Protein AF-A0A8J4QWU7-F1 (afdb_monomer_lite)

pLDDT: mean 70.3, std 16.53, range [27.97, 93.56]

InterPro domains:
  IPR050307 Sterol desaturase-related [PTHR11863] (120-211)

Structure (mmCIF, N/CA/C/O backbone):
data_AF-A0A8J4QWU7-F1
#
_entry.id   AF-A0A8J4QWU7-F1
#
loop_
_atom_site.group_PDB
_atom_site.id
_atom_site.type_symbol
_atom_site.label_atom_id
_atom_site.label_alt_id
_atom_site.label_comp_id
_atom_site.label_asym_id
_atom_site.label_entity_id
_atom_site.label_seq_id
_atom_site.pdbx_PDB_ins_code
_atom_site.Cartn_x
_atom_site.Cartn_y
_atom_site.Cartn_z
_atom_site.occupancy
_atom_site.B_iso_or_equiv
_atom_site.auth_seq_id
_atom_site.auth_comp_id
_atom_site.auth_asym_id
_atom_site.auth_atom_id
_atom_site.pdbx_PDB_model_num
ATOM 1 N N . MET A 1 1 ? 43.736 21.007 25.384 1.00 34.09 1 MET A N 1
ATOM 2 C CA . MET A 1 1 ? 43.828 20.929 23.911 1.00 34.09 1 MET A CA 1
ATOM 3 C C . MET A 1 1 ? 44.302 19.530 23.552 1.00 34.09 1 MET A C 1
ATOM 5 O O . MET A 1 1 ? 45.491 19.322 23.647 1.00 34.09 1 MET A O 1
ATOM 9 N N . PHE A 1 2 ? 43.396 18.574 23.301 1.00 27.97 2 PHE A N 1
ATOM 10 C CA . PHE A 1 2 ? 43.631 17.299 22.584 1.00 27.97 2 PHE A CA 1
ATOM 11 C C . PHE A 1 2 ? 42.321 16.484 22.580 1.00 27.97 2 PHE A C 1
ATOM 13 O O . PHE A 1 2 ? 42.131 15.546 23.340 1.00 27.97 2 PHE A O 1
ATOM 20 N N . PHE A 1 3 ? 41.381 16.895 21.736 1.00 34.19 3 PHE A N 1
ATOM 21 C CA . PHE A 1 3 ? 40.305 16.049 21.224 1.00 34.19 3 PHE A CA 1
ATOM 22 C C . PHE A 1 3 ? 40.182 16.446 19.763 1.00 34.19 3 PHE A C 1
ATOM 24 O O . PHE A 1 3 ? 39.885 17.608 19.514 1.00 34.19 3 PHE A O 1
ATOM 31 N N . LEU A 1 4 ? 40.511 15.534 18.846 1.00 40.00 4 LEU A N 1
ATOM 32 C CA . LEU A 1 4 ? 40.084 15.467 17.439 1.00 40.00 4 LEU A CA 1
ATOM 33 C C . LEU A 1 4 ? 41.094 14.607 16.677 1.00 40.00 4 LEU A C 1
ATOM 35 O O . LEU A 1 4 ? 42.212 15.044 16.428 1.00 40.00 4 LEU A O 1
ATOM 39 N N . THR A 1 5 ? 40.694 13.378 16.349 1.00 42.00 5 THR A N 1
ATOM 40 C CA . THR A 1 5 ? 40.959 12.652 15.086 1.00 42.00 5 THR A CA 1
ATOM 41 C C . THR A 1 5 ? 40.588 11.180 15.282 1.00 42.00 5 THR A C 1
ATOM 43 O O . THR A 1 5 ? 41.425 10.284 15.260 1.00 42.00 5 THR A O 1
ATOM 46 N N . LEU A 1 6 ? 39.291 10.907 15.472 1.00 40.94 6 LEU A N 1
ATOM 47 C CA . LEU A 1 6 ? 38.787 9.583 15.112 1.00 40.94 6 LEU A CA 1
ATOM 48 C C . LEU A 1 6 ? 38.799 9.505 13.575 1.00 40.94 6 LEU A C 1
ATOM 50 O O . LEU A 1 6 ? 38.235 10.389 12.925 1.00 40.94 6 LEU A O 1
ATOM 54 N N . PRO A 1 7 ? 39.457 8.505 12.968 1.00 47.88 7 PRO A N 1
ATOM 55 C CA . PRO A 1 7 ? 39.530 8.400 11.521 1.00 47.88 7 PRO A CA 1
ATOM 56 C C . PRO A 1 7 ? 38.131 8.158 10.948 1.00 47.88 7 PRO A C 1
ATOM 58 O O . PRO A 1 7 ? 37.394 7.297 11.424 1.00 47.88 7 PRO A O 1
ATOM 61 N N . ILE A 1 8 ? 37.788 8.882 9.879 1.00 49.44 8 ILE A N 1
ATOM 62 C CA . ILE A 1 8 ? 36.507 8.803 9.147 1.00 49.44 8 ILE A CA 1
ATOM 63 C C . ILE A 1 8 ? 36.134 7.351 8.781 1.00 49.44 8 ILE A C 1
ATOM 65 O O . ILE A 1 8 ? 34.958 7.005 8.721 1.00 49.44 8 ILE A O 1
ATOM 69 N N . ARG A 1 9 ? 37.127 6.463 8.619 1.00 45.88 9 ARG A N 1
ATOM 70 C CA . ARG A 1 9 ? 36.916 5.019 8.427 1.00 45.88 9 ARG A CA 1
ATOM 71 C C . ARG A 1 9 ? 36.203 4.337 9.597 1.00 45.88 9 ARG A C 1
ATOM 73 O O . ARG A 1 9 ? 35.341 3.514 9.342 1.00 45.88 9 ARG A O 1
ATOM 80 N N . LEU A 1 10 ? 36.513 4.685 10.845 1.00 48.25 10 LEU A N 1
ATOM 81 C CA . LEU A 1 10 ? 35.866 4.107 12.030 1.00 48.25 10 LEU A CA 1
ATOM 82 C C . LEU A 1 10 ? 34.425 4.611 12.182 1.00 48.25 10 LEU A C 1
ATOM 84 O O . LEU A 1 10 ? 33.546 3.839 12.542 1.00 48.25 10 LEU A O 1
ATOM 88 N N . LEU A 1 11 ? 34.167 5.871 11.818 1.00 47.22 11 LEU A N 1
ATOM 89 C CA . LEU A 1 11 ? 32.817 6.440 11.733 1.00 47.22 11 LEU A CA 1
ATOM 90 C C . LEU A 1 11 ? 31.973 5.752 10.647 1.00 47.22 11 LEU A C 1
ATOM 92 O O . LEU A 1 11 ? 30.810 5.441 10.881 1.00 47.22 11 LEU A O 1
ATOM 96 N N . LEU A 1 12 ? 32.566 5.440 9.491 1.00 44.56 12 LEU A N 1
ATOM 97 C CA . LEU A 1 12 ? 31.903 4.679 8.426 1.00 44.56 12 LEU A CA 1
ATOM 98 C C . LEU A 1 12 ? 31.706 3.195 8.783 1.00 44.56 12 LEU A C 1
ATOM 100 O O . LEU A 1 12 ? 30.713 2.606 8.366 1.00 44.56 12 LEU A O 1
ATOM 104 N N . GLU A 1 13 ? 32.605 2.594 9.566 1.00 43.88 13 GLU A N 1
ATOM 105 C CA . GLU A 1 13 ? 32.474 1.215 10.063 1.00 43.88 13 GLU A CA 1
ATOM 106 C C . GLU A 1 13 ? 31.388 1.104 11.152 1.00 43.88 13 GLU A C 1
ATOM 108 O O . GLU A 1 13 ? 30.618 0.142 11.160 1.00 43.88 13 GLU A O 1
ATOM 113 N N . VAL A 1 14 ? 31.269 2.117 12.022 1.00 49.06 14 VAL A N 1
ATOM 114 C CA . VAL A 1 14 ? 30.175 2.250 13.002 1.00 49.06 14 VAL A CA 1
ATOM 115 C C . VAL A 1 14 ? 28.843 2.482 12.282 1.00 49.06 14 VAL A C 1
ATOM 117 O O . VAL A 1 14 ? 27.912 1.715 12.507 1.00 49.06 14 VAL A O 1
ATOM 120 N N . TYR A 1 15 ? 28.784 3.403 11.312 1.00 34.84 15 TYR A N 1
ATOM 121 C CA . TYR A 1 15 ? 27.585 3.654 10.497 1.00 34.84 15 TYR A CA 1
ATOM 122 C C . TYR A 1 15 ? 27.153 2.423 9.677 1.00 34.84 15 TYR A C 1
ATOM 124 O O . TYR A 1 15 ? 25.965 2.147 9.509 1.00 34.84 15 TYR A O 1
ATOM 132 N N . ARG A 1 16 ? 28.109 1.612 9.199 1.00 42.38 16 ARG A N 1
ATOM 133 C CA . ARG A 1 16 ? 27.836 0.349 8.488 1.00 42.38 16 ARG A CA 1
ATOM 134 C C . ARG A 1 16 ? 27.314 -0.758 9.415 1.00 42.38 16 ARG A C 1
ATOM 136 O O . ARG A 1 16 ? 26.576 -1.625 8.946 1.00 42.38 16 ARG A O 1
ATOM 143 N N . ARG A 1 17 ? 27.644 -0.731 10.711 1.00 39.19 17 ARG A N 1
ATOM 144 C CA . ARG A 1 17 ? 27.102 -1.652 11.729 1.00 39.19 17 ARG A CA 1
ATOM 145 C C . ARG A 1 17 ? 25.778 -1.191 12.349 1.00 39.19 17 ARG A C 1
ATOM 147 O O . ARG A 1 17 ? 25.142 -1.976 13.043 1.00 39.19 17 ARG A O 1
ATOM 154 N N . GLU A 1 18 ? 25.312 0.016 12.052 1.00 40.75 18 GLU A N 1
ATOM 155 C CA . GLU A 1 18 ? 24.159 0.648 12.707 1.00 40.75 18 GLU A CA 1
ATOM 156 C C . GLU A 1 18 ? 22.790 0.308 12.089 1.00 40.75 18 GLU A C 1
ATOM 158 O O . GLU A 1 18 ? 21.789 0.966 12.360 1.00 40.75 18 GLU A O 1
ATOM 163 N N . LYS A 1 19 ? 22.685 -0.768 11.295 1.00 40.28 19 LYS A N 1
ATOM 164 C CA . LYS A 1 19 ? 21.363 -1.284 10.882 1.00 40.28 19 LYS A CA 1
ATOM 165 C C . LYS A 1 19 ? 20.589 -1.945 12.034 1.00 40.28 19 LYS A C 1
ATOM 167 O O . LYS A 1 19 ? 19.380 -2.125 11.918 1.00 40.28 19 LYS A O 1
ATOM 172 N N . SER A 1 20 ? 21.252 -2.284 13.140 1.00 37.84 20 SER A N 1
ATOM 173 C CA . SER A 1 20 ? 20.644 -2.896 14.331 1.00 37.84 20 SER A CA 1
ATOM 174 C C . SER A 1 20 ? 20.107 -1.883 15.352 1.00 37.84 20 SER A C 1
ATOM 176 O O . SER A 1 20 ? 19.164 -2.207 16.070 1.00 37.84 20 SER A O 1
ATOM 178 N N . VAL A 1 21 ? 20.624 -0.649 15.397 1.00 39.75 21 VAL A N 1
ATOM 179 C CA . VAL A 1 21 ? 20.200 0.368 16.385 1.00 39.75 21 VAL A CA 1
ATOM 180 C C . VAL A 1 21 ? 18.821 0.947 16.041 1.00 39.75 21 VAL A C 1
ATOM 182 O O . VAL A 1 21 ? 17.945 0.997 16.900 1.00 39.75 21 VAL A O 1
ATOM 185 N N . CYS A 1 22 ? 18.558 1.226 14.757 1.00 43.56 22 CYS A N 1
ATOM 186 C CA . CYS A 1 22 ? 17.225 1.631 14.278 1.00 43.56 22 CYS A CA 1
ATOM 187 C C . CYS A 1 22 ? 16.158 0.532 14.476 1.00 43.56 22 CYS A C 1
ATOM 189 O O . CYS A 1 22 ? 14.957 0.806 14.494 1.00 43.56 22 CYS A O 1
ATOM 191 N N . PHE A 1 23 ? 16.581 -0.729 14.615 1.00 44.84 23 PHE A N 1
ATOM 192 C CA . PHE A 1 23 ? 15.685 -1.838 14.925 1.00 44.84 23 PHE A CA 1
ATOM 193 C C . PHE A 1 23 ? 15.268 -1.77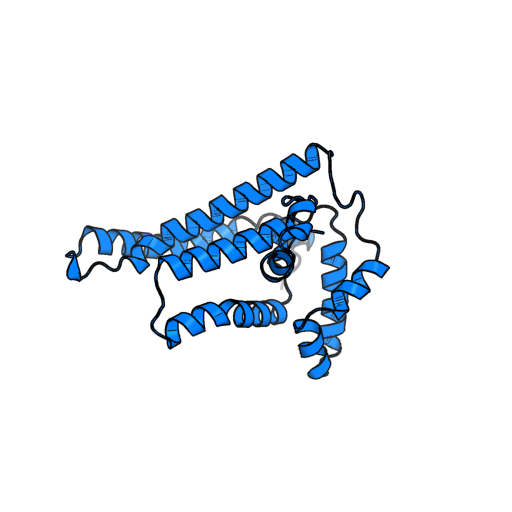7 16.401 1.00 44.84 23 PHE A C 1
ATOM 195 O O . PHE A 1 23 ? 14.076 -1.735 16.682 1.00 44.84 23 PHE A O 1
ATOM 202 N N . VAL A 1 24 ? 16.228 -1.670 17.328 1.00 46.53 24 VAL A N 1
ATOM 203 C CA . VAL A 1 24 ? 16.002 -1.684 18.790 1.00 46.53 24 VAL A CA 1
ATOM 204 C C . VAL A 1 24 ? 15.092 -0.541 19.262 1.00 46.53 24 VAL A C 1
ATOM 206 O O . VAL A 1 24 ? 14.185 -0.781 20.059 1.00 46.53 24 VAL A O 1
ATOM 209 N N . GLU A 1 25 ? 15.255 0.673 18.728 1.00 46.91 25 GLU A N 1
ATOM 210 C CA . GLU A 1 25 ? 14.407 1.827 19.084 1.00 46.91 25 GLU A CA 1
ATOM 211 C C . GLU A 1 25 ? 12.930 1.616 18.727 1.00 46.91 25 GLU A C 1
ATOM 213 O O . GLU A 1 25 ? 12.037 2.006 19.481 1.00 46.91 25 GLU A O 1
ATOM 218 N N . LYS A 1 26 ? 12.648 0.940 17.606 1.00 50.38 26 LYS A N 1
ATOM 219 C CA . LYS A 1 26 ? 11.270 0.656 17.184 1.00 50.38 26 LYS A CA 1
ATOM 220 C C . LYS A 1 26 ? 10.577 -0.295 18.153 1.00 50.38 26 LYS A C 1
ATOM 222 O O . LYS A 1 26 ? 9.421 -0.056 18.487 1.00 50.38 26 LYS A O 1
ATOM 227 N N . TYR A 1 27 ? 11.271 -1.323 18.651 1.00 59.34 27 TYR A N 1
ATOM 228 C CA . TYR A 1 27 ? 10.705 -2.263 19.631 1.00 59.34 27 TYR A CA 1
ATOM 229 C C . TYR A 1 27 ? 10.444 -1.614 20.988 1.00 59.34 27 TYR A C 1
ATOM 231 O O . TYR A 1 27 ? 9.469 -1.971 21.642 1.00 59.34 27 TYR A O 1
ATOM 239 N N . LEU A 1 28 ? 11.258 -0.635 21.384 1.00 67.88 28 LEU A N 1
ATOM 240 C CA . LEU A 1 28 ? 11.073 0.113 22.630 1.00 67.88 28 LEU A CA 1
ATOM 241 C C . LEU A 1 28 ? 9.761 0.907 22.659 1.00 67.88 28 LEU A C 1
ATOM 243 O O . LEU A 1 28 ? 9.159 1.040 23.719 1.00 67.88 28 LEU A O 1
ATOM 247 N N . ILE A 1 29 ? 9.300 1.391 21.504 1.00 73.56 29 ILE A N 1
ATOM 248 C CA . ILE A 1 29 ? 8.027 2.116 21.378 1.00 73.56 29 ILE A CA 1
ATOM 249 C C . ILE A 1 29 ? 6.869 1.143 21.122 1.00 73.56 29 ILE A C 1
ATOM 251 O O . ILE A 1 29 ? 5.793 1.287 21.702 1.00 73.56 29 ILE A O 1
ATOM 255 N N . LEU A 1 30 ? 7.080 0.125 20.280 1.00 74.12 30 LEU A N 1
ATOM 256 C CA . LEU A 1 30 ? 6.024 -0.818 19.908 1.00 74.12 30 LEU A CA 1
ATOM 257 C C . LEU A 1 30 ? 5.639 -1.767 21.047 1.00 74.12 30 LEU A C 1
ATOM 259 O O . LEU A 1 30 ? 4.470 -2.126 21.154 1.00 74.12 30 LEU A O 1
ATOM 263 N N . ALA A 1 31 ? 6.595 -2.202 21.874 1.00 77.06 31 ALA A N 1
ATOM 264 C CA . ALA A 1 31 ? 6.347 -3.221 22.891 1.00 77.06 31 ALA A CA 1
ATOM 265 C C . ALA A 1 31 ? 5.426 -2.735 24.026 1.00 77.06 31 ALA A C 1
ATOM 267 O O . ALA A 1 31 ? 4.450 -3.432 24.301 1.00 77.06 31 ALA A O 1
ATOM 268 N N . PRO A 1 32 ? 5.627 -1.551 24.643 1.00 83.19 32 PRO A N 1
ATOM 269 C CA . PRO A 1 32 ? 4.687 -1.031 25.639 1.00 83.19 32 PRO A CA 1
ATOM 270 C C . PRO A 1 32 ? 3.283 -0.836 25.062 1.00 83.19 32 PRO A C 1
ATOM 272 O O . PRO A 1 32 ? 2.293 -1.169 25.707 1.00 83.19 32 PRO A O 1
ATOM 275 N N . TRP A 1 33 ? 3.205 -0.357 23.819 1.00 82.12 33 TRP A N 1
ATOM 276 C CA . TRP A 1 33 ? 1.947 -0.128 23.118 1.00 82.12 33 TRP A CA 1
ATOM 277 C C . TRP A 1 33 ? 1.197 -1.440 22.834 1.00 82.12 33 TRP A C 1
ATOM 279 O O . TRP A 1 33 ? 0.008 -1.563 23.122 1.00 82.12 33 TRP A O 1
ATOM 289 N N . ALA A 1 34 ? 1.913 -2.466 22.368 1.00 81.00 34 ALA A N 1
ATOM 290 C CA . ALA A 1 34 ? 1.384 -3.811 22.169 1.00 81.00 34 ALA A CA 1
ATOM 291 C C . ALA A 1 34 ? 0.890 -4.442 23.478 1.00 81.00 34 ALA A C 1
ATOM 293 O O . ALA A 1 34 ? -0.203 -5.003 23.520 1.00 81.00 34 ALA A O 1
ATOM 294 N N . ILE A 1 35 ? 1.676 -4.326 24.553 1.00 83.81 35 ILE A N 1
ATOM 295 C CA . ILE A 1 35 ? 1.308 -4.826 25.883 1.00 83.81 35 ILE A CA 1
ATOM 296 C C . ILE A 1 35 ? 0.033 -4.133 26.364 1.00 83.81 35 ILE A C 1
ATOM 298 O O . ILE A 1 35 ? -0.888 -4.806 26.818 1.00 83.81 35 ILE A O 1
ATOM 302 N N . GLN A 1 36 ? -0.053 -2.810 26.217 1.00 84.31 36 GLN A N 1
ATOM 303 C CA . GLN A 1 36 ? -1.236 -2.041 26.589 1.00 84.31 36 GLN A CA 1
ATOM 304 C C . GLN A 1 36 ? -2.469 -2.442 25.768 1.00 84.31 36 GLN A C 1
ATOM 306 O O . GLN A 1 36 ? -3.545 -2.611 26.341 1.00 84.31 36 GLN A O 1
ATOM 311 N N . GLY A 1 37 ? -2.326 -2.628 24.452 1.00 83.19 37 GLY A N 1
ATOM 312 C CA . GLY A 1 37 ? -3.415 -3.065 23.575 1.00 83.19 37 GLY A CA 1
ATOM 313 C C . GLY A 1 37 ? -3.943 -4.453 23.945 1.00 83.19 37 GLY A C 1
ATOM 314 O O . GLY A 1 37 ? -5.150 -4.641 24.082 1.00 83.19 37 GLY A O 1
ATOM 315 N N . ILE A 1 38 ? -3.042 -5.408 24.197 1.00 83.25 38 ILE A N 1
ATOM 316 C CA . ILE A 1 38 ? -3.393 -6.771 24.623 1.00 83.25 38 ILE A CA 1
ATOM 317 C C . ILE A 1 38 ? -4.031 -6.760 26.017 1.00 83.25 38 ILE A C 1
ATOM 319 O O . ILE A 1 38 ? -5.086 -7.360 26.214 1.00 83.25 38 ILE A O 1
ATOM 323 N N . TYR A 1 39 ? -3.433 -6.048 26.974 1.00 83.94 39 TYR A N 1
ATOM 324 C CA . TYR A 1 39 ? -3.952 -5.929 28.336 1.00 83.94 39 TYR A CA 1
ATOM 325 C C . TYR A 1 39 ? -5.358 -5.324 28.344 1.00 83.94 39 TYR A C 1
ATOM 327 O O . TYR A 1 39 ? -6.270 -5.889 28.942 1.00 83.94 39 TYR A O 1
ATOM 335 N N . SER A 1 40 ? -5.561 -4.217 27.624 1.00 84.56 40 SER A N 1
ATOM 336 C CA . SER A 1 40 ? -6.867 -3.563 27.530 1.00 84.56 40 SER A CA 1
ATOM 337 C C . SER A 1 40 ? -7.919 -4.452 26.870 1.00 84.56 40 SER A C 1
ATOM 339 O O . SER A 1 40 ? -9.090 -4.319 27.198 1.00 84.56 40 SER A O 1
ATOM 341 N N . PHE A 1 41 ? -7.541 -5.334 25.946 1.00 83.94 41 PHE A N 1
ATOM 342 C CA . PHE A 1 41 ? -8.484 -6.244 25.298 1.00 83.94 41 PHE A CA 1
ATOM 343 C C . PHE A 1 41 ? -8.876 -7.424 26.201 1.00 83.94 41 PHE A C 1
ATOM 345 O O . PHE A 1 41 ? -10.034 -7.836 26.212 1.00 83.94 41 PHE A O 1
ATOM 352 N N . ILE A 1 42 ? -7.923 -7.957 26.972 1.00 85.81 42 ILE A N 1
ATOM 353 C CA . ILE A 1 42 ? -8.143 -9.107 27.862 1.00 85.81 42 ILE A CA 1
ATOM 354 C C . ILE A 1 42 ? -8.885 -8.695 29.137 1.00 85.81 42 ILE A C 1
ATOM 356 O O . ILE A 1 42 ? -9.775 -9.413 29.584 1.00 85.81 42 ILE A O 1
ATOM 360 N N . VAL A 1 43 ? -8.502 -7.563 29.734 1.00 86.00 43 VAL A N 1
ATOM 361 C CA . VAL A 1 43 ? -8.951 -7.173 31.079 1.00 86.00 43 VAL A CA 1
ATOM 362 C C . VAL A 1 43 ? -10.252 -6.378 31.060 1.00 86.00 43 VAL A C 1
ATOM 364 O O . VAL A 1 43 ? -11.028 -6.484 32.006 1.00 86.00 43 VAL A O 1
ATOM 367 N N . LYS A 1 44 ? -10.518 -5.592 30.010 1.00 85.88 44 LYS A N 1
ATOM 368 C CA . LYS A 1 44 ? -11.744 -4.791 29.948 1.00 85.88 44 LYS A CA 1
ATOM 369 C C . LYS A 1 44 ? -12.967 -5.617 29.555 1.00 85.88 44 LYS A C 1
ATOM 371 O O . LYS A 1 44 ? -12.874 -6.605 28.813 1.00 85.88 44 LYS A O 1
ATOM 376 N N . GLU A 1 45 ? -14.117 -5.153 30.034 1.00 81.69 45 GLU A N 1
ATOM 377 C CA . GLU A 1 45 ? -15.434 -5.655 29.649 1.00 81.69 45 GLU A CA 1
ATOM 378 C C . GLU A 1 45 ? -15.672 -5.500 28.145 1.00 81.69 45 GLU A C 1
ATOM 380 O O . GLU A 1 45 ? -15.111 -4.617 27.499 1.00 81.69 45 GLU A O 1
ATOM 385 N N . GLU A 1 46 ? -16.514 -6.368 27.580 1.00 77.50 46 GLU A N 1
ATOM 386 C CA . GLU A 1 46 ? -16.729 -6.473 26.133 1.00 77.50 46 GLU A CA 1
ATOM 387 C C . GLU A 1 46 ? -17.168 -5.152 25.478 1.00 77.50 46 GLU A C 1
ATOM 389 O O . GLU A 1 46 ? -16.726 -4.846 24.373 1.00 77.50 46 GLU A O 1
ATOM 394 N N . SER A 1 47 ? -17.953 -4.338 26.187 1.00 78.25 47 SER A N 1
ATOM 395 C CA . SER A 1 47 ? -18.421 -3.015 25.751 1.00 78.25 47 SER A CA 1
ATOM 396 C C . SER A 1 47 ? -17.314 -1.957 25.648 1.00 78.25 47 SER A C 1
ATOM 398 O O . SER A 1 47 ? -17.468 -0.989 24.907 1.00 78.25 47 SER A O 1
ATOM 400 N N . GLU A 1 48 ? -16.198 -2.132 26.360 1.00 78.69 48 GLU A N 1
ATOM 401 C CA . GLU A 1 48 ? -15.074 -1.188 26.401 1.00 78.69 48 GLU A CA 1
ATOM 402 C C . GLU A 1 48 ? -13.849 -1.665 25.604 1.00 78.69 48 GLU A C 1
ATOM 404 O O . GLU A 1 48 ? -12.804 -0.999 25.586 1.00 78.69 48 GLU A O 1
ATOM 409 N N . ARG A 1 49 ? -13.936 -2.836 24.964 1.00 81.25 49 ARG A N 1
ATOM 410 C CA . ARG A 1 49 ? -12.836 -3.393 24.174 1.00 81.25 49 ARG A CA 1
ATOM 411 C C . ARG A 1 49 ? -12.647 -2.601 22.889 1.00 81.25 49 ARG A C 1
ATOM 413 O O . ARG A 1 49 ? -13.487 -2.619 21.995 1.00 81.25 49 ARG A O 1
ATOM 420 N N . ASP A 1 50 ? -11.476 -1.991 22.753 1.00 78.94 50 ASP A N 1
ATOM 421 C CA . ASP A 1 50 ? -11.049 -1.394 21.491 1.00 78.94 50 ASP A CA 1
ATOM 422 C C . ASP A 1 50 ? -10.346 -2.440 20.612 1.00 78.94 50 ASP A C 1
ATOM 424 O O . ASP A 1 50 ? -9.150 -2.723 20.753 1.00 78.94 50 ASP A O 1
ATOM 428 N N . LEU A 1 51 ? -11.111 -3.022 19.687 1.00 81.81 51 LEU A N 1
ATOM 429 C CA . LEU A 1 51 ? -10.614 -3.995 18.714 1.00 81.81 51 LEU A CA 1
ATOM 430 C C . LEU A 1 51 ? -9.546 -3.395 17.782 1.00 81.81 51 LEU A C 1
ATOM 432 O O . LEU A 1 51 ? -8.636 -4.104 17.350 1.00 81.81 51 LEU A O 1
ATOM 436 N N . THR A 1 52 ? -9.624 -2.097 17.484 1.00 79.44 52 THR A N 1
ATOM 437 C CA . THR A 1 52 ? -8.676 -1.420 16.588 1.00 79.44 52 THR A CA 1
ATOM 438 C C . THR A 1 52 ? -7.286 -1.422 17.205 1.00 79.44 52 THR A C 1
ATOM 440 O O . THR A 1 52 ? -6.316 -1.815 16.558 1.00 79.44 52 THR A O 1
ATOM 443 N N . ASN A 1 53 ? -7.200 -1.061 18.486 1.00 79.88 53 ASN A N 1
ATOM 444 C CA . ASN A 1 53 ? -5.952 -1.039 19.240 1.00 79.88 53 ASN A CA 1
ATOM 445 C C . ASN A 1 53 ? -5.318 -2.438 19.350 1.00 79.88 53 ASN A C 1
ATOM 447 O O . ASN A 1 53 ? -4.116 -2.613 19.167 1.00 79.88 53 ASN A O 1
ATOM 451 N N . PHE A 1 54 ? -6.133 -3.471 19.568 1.00 84.00 54 PHE A N 1
ATOM 452 C CA . PHE A 1 54 ? -5.648 -4.850 19.615 1.00 84.00 54 PHE A CA 1
ATOM 453 C C . PHE A 1 54 ? -5.059 -5.324 18.271 1.00 84.00 54 PHE A C 1
ATOM 455 O O . PHE A 1 54 ? -4.032 -6.005 18.242 1.00 84.00 54 PHE A O 1
ATOM 462 N N . LEU A 1 55 ? -5.677 -4.950 17.146 1.00 85.88 55 LEU A N 1
ATOM 463 C CA . LEU A 1 55 ? -5.332 -5.483 15.824 1.00 85.88 55 LEU A CA 1
ATOM 464 C C . LEU A 1 55 ? -4.166 -4.789 15.116 1.00 85.88 55 LEU A C 1
ATOM 466 O O . LEU A 1 55 ? -3.640 -5.338 14.147 1.00 85.88 55 LEU A O 1
ATOM 470 N N . ILE A 1 56 ? -3.701 -3.638 15.595 1.00 84.25 56 ILE A N 1
ATOM 471 C CA . ILE A 1 56 ? -2.546 -2.947 14.999 1.00 84.25 56 ILE A CA 1
ATOM 472 C C . ILE A 1 56 ? -1.274 -3.799 15.079 1.00 84.25 56 ILE A C 1
ATOM 474 O O . ILE A 1 56 ? -0.515 -3.821 14.114 1.00 84.25 56 ILE A O 1
ATOM 478 N N . LEU A 1 57 ? -1.024 -4.531 16.173 1.00 84.25 57 LEU A N 1
ATOM 479 C CA . LEU A 1 57 ? 0.166 -5.389 16.248 1.00 84.25 57 LEU A CA 1
ATOM 480 C C . LEU A 1 57 ? 0.106 -6.536 15.217 1.00 84.25 57 LEU A C 1
ATOM 482 O O . LEU A 1 57 ? 1.039 -6.637 14.416 1.00 84.25 57 LEU A O 1
ATOM 486 N N . PRO A 1 58 ? -0.958 -7.367 15.167 1.00 88.31 58 PRO A N 1
ATOM 487 C CA . PRO A 1 58 ? -1.148 -8.339 14.091 1.00 88.31 58 PRO A CA 1
ATOM 488 C C . PRO A 1 58 ? -1.027 -7.726 12.694 1.00 88.31 58 PRO A C 1
ATOM 490 O O . PRO A 1 58 ? -0.408 -8.317 11.813 1.00 88.31 58 PRO A O 1
ATOM 493 N N . PHE A 1 59 ? -1.556 -6.518 12.497 1.00 86.62 59 PHE A N 1
ATOM 494 C CA . PHE A 1 59 ? -1.459 -5.800 11.233 1.00 86.62 59 PHE A CA 1
ATOM 495 C C . PHE A 1 59 ? -0.015 -5.421 10.871 1.00 86.62 59 PHE A C 1
ATOM 497 O O . PHE A 1 59 ? 0.412 -5.631 9.738 1.00 86.62 59 PHE A O 1
ATOM 504 N N . LEU A 1 60 ? 0.781 -4.921 11.817 1.00 86.12 60 LEU A N 1
ATOM 505 C CA . LEU A 1 60 ? 2.195 -4.611 11.584 1.00 86.12 60 LEU A CA 1
ATOM 506 C C . LEU A 1 60 ? 3.022 -5.875 11.309 1.00 86.12 60 LEU A C 1
ATOM 508 O O . LEU A 1 60 ? 3.876 -5.870 10.419 1.00 86.12 60 LEU A O 1
ATOM 512 N N . LEU A 1 61 ? 2.738 -6.971 12.020 1.00 86.88 61 LEU A N 1
ATOM 513 C CA . LEU A 1 61 ? 3.356 -8.274 11.765 1.00 86.88 61 LEU A CA 1
ATOM 514 C C . LEU A 1 61 ? 2.991 -8.809 10.379 1.00 86.88 61 LEU A C 1
ATOM 516 O O . LEU A 1 61 ? 3.866 -9.311 9.675 1.00 86.88 61 LEU A O 1
ATOM 520 N N . TRP A 1 62 ? 1.734 -8.645 9.962 1.00 90.88 62 TRP A N 1
ATOM 521 C CA . TRP A 1 62 ? 1.283 -8.975 8.615 1.00 90.88 62 TRP A CA 1
ATOM 522 C C . TRP A 1 62 ? 2.073 -8.207 7.557 1.00 90.88 62 TRP A C 1
ATOM 524 O O . TRP A 1 62 ? 2.623 -8.831 6.655 1.00 90.88 62 TRP A O 1
ATOM 534 N N . ARG A 1 63 ? 2.222 -6.883 7.694 1.00 87.94 63 ARG A N 1
ATOM 535 C CA . ARG A 1 63 ? 3.006 -6.071 6.745 1.00 87.94 63 ARG A CA 1
ATOM 536 C C . ARG A 1 63 ? 4.465 -6.523 6.668 1.00 87.94 63 ARG A C 1
ATOM 538 O O . ARG A 1 63 ? 5.025 -6.626 5.577 1.00 87.94 63 ARG A O 1
ATOM 545 N N . MET A 1 64 ? 5.076 -6.840 7.811 1.00 86.44 64 MET A N 1
ATOM 546 C CA . MET A 1 64 ? 6.442 -7.366 7.854 1.00 86.44 64 MET A CA 1
ATOM 547 C C . MET A 1 64 ? 6.546 -8.717 7.134 1.00 86.44 64 MET A C 1
ATOM 549 O O . MET A 1 64 ? 7.409 -8.878 6.273 1.00 86.44 64 MET A O 1
ATOM 553 N N . LEU A 1 65 ? 5.663 -9.666 7.453 1.00 87.81 65 LEU A N 1
ATOM 554 C CA . LEU A 1 65 ? 5.631 -10.993 6.837 1.00 87.81 6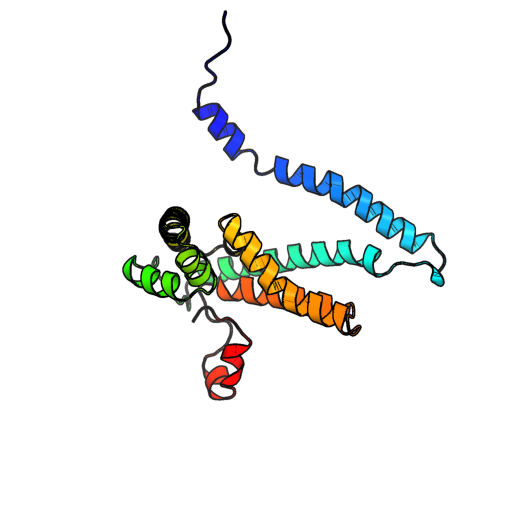5 LEU A CA 1
ATOM 555 C C . LEU A 1 65 ? 5.383 -10.904 5.329 1.00 87.81 65 LEU A C 1
ATOM 557 O O . LEU A 1 65 ? 6.128 -11.490 4.547 1.00 87.81 65 LEU A O 1
ATOM 561 N N . HIS A 1 66 ? 4.378 -10.131 4.928 1.00 88.56 66 HIS A N 1
ATOM 562 C CA . HIS A 1 66 ? 4.032 -9.873 3.538 1.00 88.56 66 HIS A CA 1
ATOM 563 C C . HIS A 1 66 ? 5.251 -9.360 2.760 1.00 88.56 66 HIS A C 1
ATOM 565 O O . HIS A 1 66 ? 5.634 -9.954 1.753 1.00 88.56 66 HIS A O 1
ATOM 571 N N . ASN A 1 67 ? 5.940 -8.334 3.265 1.00 84.81 67 ASN A N 1
ATOM 572 C CA . ASN A 1 67 ? 7.136 -7.800 2.609 1.00 84.81 67 ASN A CA 1
ATOM 573 C C . ASN A 1 67 ? 8.271 -8.832 2.523 1.00 84.81 67 ASN A C 1
ATOM 575 O O . ASN A 1 67 ? 8.920 -8.941 1.484 1.00 84.81 67 ASN A O 1
ATOM 579 N N . GLN A 1 68 ? 8.495 -9.633 3.568 1.00 86.12 68 GLN A N 1
ATOM 580 C CA . GLN A 1 68 ? 9.519 -10.685 3.541 1.00 86.12 68 GLN A CA 1
ATOM 581 C C . GLN A 1 68 ? 9.212 -11.789 2.524 1.00 86.12 68 GLN A C 1
ATOM 583 O O . GLN A 1 68 ? 10.132 -12.277 1.859 1.00 86.12 68 GLN A O 1
ATOM 588 N N . ILE A 1 69 ? 7.938 -12.154 2.355 1.00 88.81 69 ILE A N 1
ATOM 589 C CA . ILE A 1 69 ? 7.500 -13.095 1.317 1.00 88.81 69 ILE A CA 1
ATOM 590 C C . ILE A 1 69 ? 7.856 -12.541 -0.065 1.00 88.81 69 ILE A C 1
ATOM 592 O O . ILE A 1 69 ? 8.482 -13.243 -0.859 1.00 88.81 69 ILE A O 1
ATOM 596 N N . TRP A 1 70 ? 7.536 -11.274 -0.335 1.00 85.81 70 TRP A N 1
ATOM 597 C CA . TRP A 1 70 ? 7.829 -10.633 -1.620 1.00 85.81 70 TRP A CA 1
ATOM 598 C C . TRP A 1 70 ? 9.327 -10.521 -1.910 1.00 85.81 70 TRP A C 1
ATOM 600 O O . TRP A 1 70 ? 9.761 -10.835 -3.018 1.00 85.81 70 TRP A O 1
ATOM 610 N N . ILE A 1 71 ? 10.138 -10.156 -0.915 1.00 82.19 71 ILE A N 1
ATOM 611 C CA . ILE A 1 71 ? 11.605 -10.123 -1.045 1.00 82.19 71 ILE A CA 1
ATOM 612 C C . ILE A 1 71 ? 12.144 -11.514 -1.382 1.00 82.19 71 ILE A C 1
ATOM 614 O O . ILE A 1 71 ? 12.950 -11.667 -2.302 1.00 82.19 71 ILE A O 1
ATOM 618 N N . SER A 1 72 ? 11.687 -12.533 -0.655 1.00 84.00 72 SER A N 1
ATOM 619 C CA . SER A 1 72 ? 12.127 -13.916 -0.851 1.00 84.00 72 SER A CA 1
ATOM 620 C C . SER A 1 72 ? 11.741 -14.430 -2.236 1.00 84.00 72 SER A C 1
ATOM 622 O O . SER A 1 72 ? 12.566 -15.021 -2.933 1.00 84.00 72 SER A O 1
ATOM 624 N N . LEU A 1 73 ? 10.511 -14.147 -2.669 1.00 85.31 73 LEU A N 1
ATOM 625 C CA . LEU A 1 73 ? 9.998 -14.542 -3.975 1.00 85.31 73 LEU A CA 1
ATOM 626 C C . LEU A 1 73 ? 10.737 -13.843 -5.120 1.00 85.31 73 LEU A C 1
ATOM 628 O O . LEU A 1 73 ? 11.121 -14.503 -6.087 1.00 85.31 73 LEU A O 1
ATOM 632 N N . SER A 1 74 ? 10.982 -12.537 -4.987 1.00 81.69 74 SER A N 1
ATOM 633 C CA . SER A 1 74 ? 11.738 -11.751 -5.963 1.00 81.69 74 SER A CA 1
ATOM 634 C C . SER A 1 74 ? 13.156 -12.294 -6.141 1.00 81.69 74 SER A C 1
ATOM 636 O O . SER A 1 74 ? 13.583 -12.594 -7.256 1.00 81.69 74 SER A O 1
ATOM 638 N N . ARG A 1 75 ? 13.857 -12.562 -5.032 1.00 82.81 75 ARG A N 1
ATOM 639 C CA . ARG A 1 75 ? 15.207 -13.145 -5.054 1.00 82.81 75 ARG A CA 1
ATOM 640 C C . ARG A 1 75 ? 15.232 -14.556 -5.629 1.00 82.81 75 ARG A C 1
ATOM 642 O O . ARG A 1 75 ? 16.116 -14.864 -6.422 1.00 82.81 75 ARG A O 1
ATOM 649 N N . TYR A 1 76 ? 14.264 -15.397 -5.269 1.00 84.31 76 TYR A N 1
ATOM 650 C CA . TYR A 1 76 ? 14.154 -16.752 -5.810 1.00 84.31 76 TYR A CA 1
ATOM 651 C C . TYR A 1 76 ? 13.980 -16.744 -7.336 1.00 84.31 76 TYR A C 1
ATOM 653 O O . TYR A 1 76 ? 14.655 -17.492 -8.044 1.00 84.31 76 TYR A O 1
ATOM 661 N N . ARG A 1 77 ? 13.102 -15.877 -7.855 1.00 80.06 77 ARG A N 1
ATOM 662 C CA . ARG A 1 77 ? 12.861 -15.732 -9.299 1.00 80.06 77 ARG A CA 1
ATOM 663 C C . ARG A 1 77 ? 14.084 -15.178 -10.025 1.00 80.06 77 ARG A C 1
ATOM 665 O O . ARG A 1 77 ? 14.479 -15.760 -11.032 1.00 80.06 77 ARG A O 1
ATOM 672 N N . ASN A 1 78 ? 14.732 -14.159 -9.462 1.00 74.06 78 ASN A N 1
ATOM 673 C CA . ASN A 1 78 ? 15.983 -13.614 -9.993 1.00 74.06 78 ASN A CA 1
ATOM 674 C C . ASN A 1 78 ? 17.102 -14.666 -10.043 1.00 74.06 78 ASN A C 1
ATOM 676 O O . ASN A 1 78 ? 17.800 -14.759 -11.047 1.00 74.06 78 ASN A O 1
ATOM 680 N N . ALA A 1 79 ? 17.235 -15.512 -9.017 1.00 78.69 79 ALA A N 1
ATOM 681 C CA . ALA A 1 79 ? 18.240 -16.577 -8.987 1.00 78.69 79 ALA A CA 1
ATOM 682 C C . ALA A 1 79 ? 17.973 -17.699 -10.006 1.00 78.69 79 ALA A C 1
ATOM 684 O O . ALA A 1 79 ? 18.909 -18.327 -10.493 1.00 78.69 79 ALA A O 1
ATOM 685 N N . LYS A 1 80 ? 16.702 -17.965 -10.333 1.00 80.19 80 LYS A N 1
ATOM 686 C CA . LYS A 1 80 ? 16.312 -19.003 -11.299 1.00 80.19 80 LYS A CA 1
ATOM 687 C C . LYS A 1 80 ? 16.468 -18.551 -12.760 1.00 80.19 80 LYS A C 1
ATOM 689 O O . LYS A 1 80 ? 16.483 -19.403 -13.643 1.00 80.19 80 LYS A O 1
ATOM 694 N N . GLY A 1 81 ? 16.554 -17.244 -13.024 1.00 62.84 81 GLY A N 1
ATOM 695 C CA . GLY A 1 81 ? 16.890 -16.648 -14.328 1.00 62.84 81 GLY A CA 1
ATOM 696 C C . GLY A 1 81 ? 15.863 -16.815 -15.461 1.00 62.84 81 GLY A C 1
ATOM 697 O O . GLY A 1 81 ? 15.973 -16.149 -16.484 1.00 62.84 81 GLY A O 1
ATOM 698 N N . GLY A 1 82 ? 14.853 -17.674 -15.313 1.00 61.53 82 GLY A N 1
ATOM 699 C CA . GLY A 1 82 ? 13.799 -17.855 -16.314 1.00 61.53 82 GLY A CA 1
ATOM 700 C C . GLY A 1 82 ? 12.702 -16.791 -16.204 1.00 61.53 82 GLY A C 1
ATOM 701 O O . GLY A 1 82 ? 12.041 -16.712 -15.168 1.00 61.53 82 GLY A O 1
ATOM 702 N N . ASN A 1 83 ? 12.459 -16.054 -17.297 1.00 65.00 83 ASN A N 1
ATOM 703 C CA . ASN A 1 83 ? 11.409 -15.031 -17.469 1.00 65.00 83 ASN A CA 1
ATOM 704 C C . ASN A 1 83 ? 11.642 -13.695 -16.735 1.00 65.00 83 ASN A C 1
ATOM 706 O O . ASN A 1 83 ? 10.693 -13.106 -16.214 1.00 65.00 83 ASN A O 1
ATOM 710 N N . LEU A 1 84 ? 12.890 -13.219 -16.694 1.00 69.88 84 LEU A N 1
ATOM 711 C CA . LEU A 1 84 ? 13.185 -11.844 -16.280 1.00 69.88 84 LEU A CA 1
ATOM 712 C C . LEU A 1 84 ? 12.760 -10.860 -17.374 1.00 69.88 84 LEU A C 1
ATOM 714 O O . LEU A 1 84 ? 12.953 -11.138 -18.557 1.00 69.88 84 LEU A O 1
ATOM 718 N N . LEU A 1 85 ? 12.170 -9.731 -16.976 1.00 66.44 85 LEU A N 1
ATOM 719 C CA . LEU A 1 85 ? 11.745 -8.687 -17.917 1.00 66.44 85 LEU A CA 1
ATOM 720 C C . LEU A 1 85 ? 12.931 -7.891 -18.450 1.00 66.44 85 LEU A C 1
ATOM 722 O O . LEU A 1 85 ? 12.964 -7.554 -19.631 1.00 66.44 85 LEU A O 1
ATOM 726 N N . VAL A 1 86 ? 13.901 -7.612 -17.583 1.00 64.88 86 VAL A N 1
ATOM 727 C CA . VAL A 1 86 ? 15.118 -6.886 -17.929 1.00 64.88 86 VAL A CA 1
ATOM 728 C C . VAL A 1 86 ? 16.325 -7.675 -17.420 1.00 64.88 86 VAL A C 1
ATOM 730 O O . VAL A 1 86 ? 16.395 -8.050 -16.250 1.00 64.88 86 VAL A O 1
ATOM 733 N N . ASP A 1 87 ? 17.276 -7.958 -18.305 1.00 63.19 87 ASP A N 1
ATOM 734 C CA . ASP A 1 87 ? 18.508 -8.709 -18.031 1.00 63.19 87 ASP A CA 1
ATOM 735 C C . ASP A 1 87 ? 19.709 -7.802 -17.687 1.00 63.19 87 ASP A C 1
ATOM 737 O O . ASP A 1 87 ? 20.757 -8.285 -17.254 1.00 63.19 87 ASP A O 1
ATOM 741 N N . LYS A 1 88 ? 19.552 -6.482 -17.852 1.00 59.38 88 LYS A N 1
ATOM 742 C CA . LYS A 1 88 ? 20.562 -5.434 -17.626 1.00 59.38 88 LYS A CA 1
ATOM 743 C C . LYS A 1 88 ? 19.980 -4.258 -16.831 1.00 59.38 88 LYS A C 1
ATOM 745 O O . LYS A 1 88 ? 18.772 -4.132 -16.684 1.00 59.38 88 LYS A O 1
ATOM 750 N N . SER A 1 89 ? 20.825 -3.382 -16.291 1.00 57.09 89 SER A N 1
ATOM 751 C CA . SER A 1 89 ? 20.353 -2.123 -15.690 1.00 57.09 89 SER A CA 1
ATOM 752 C C . SER A 1 89 ? 19.728 -1.230 -16.763 1.00 57.09 89 SER A C 1
ATOM 754 O O . SER A 1 89 ? 20.195 -1.240 -17.901 1.00 57.09 89 SER A O 1
ATOM 756 N N . LEU A 1 90 ? 18.707 -0.447 -16.405 1.00 56.69 90 LEU A N 1
ATOM 757 C CA . LEU A 1 90 ? 18.070 0.493 -17.330 1.00 56.69 90 LEU A CA 1
ATOM 758 C C . LEU A 1 90 ? 19.101 1.510 -17.851 1.00 56.69 90 LEU A C 1
ATOM 760 O O . LEU A 1 90 ? 19.788 2.165 -17.066 1.00 56.69 90 LEU A O 1
ATOM 764 N N . GLU A 1 91 ? 19.209 1.628 -19.176 1.00 48.94 91 GLU A N 1
ATOM 765 C CA . GLU A 1 91 ? 20.064 2.618 -19.839 1.00 48.94 91 GLU A CA 1
ATOM 766 C C . GLU A 1 91 ? 19.561 4.041 -19.542 1.00 48.94 91 GLU A C 1
ATOM 768 O O . GLU A 1 91 ? 18.356 4.286 -19.427 1.00 48.94 91 GLU A O 1
ATOM 773 N N . PHE A 1 92 ? 20.487 4.997 -19.427 1.00 49.84 92 PHE A N 1
ATOM 774 C CA . PHE A 1 92 ? 20.219 6.362 -18.946 1.00 49.84 92 PHE A CA 1
ATOM 775 C C . PHE A 1 92 ? 19.104 7.088 -19.732 1.00 49.84 92 PHE A C 1
ATOM 777 O O . PHE A 1 92 ? 18.344 7.854 -19.151 1.00 49.84 92 PHE A O 1
ATOM 784 N N . GLU A 1 93 ? 18.951 6.808 -21.029 1.00 48.97 93 GLU A N 1
ATOM 785 C CA . GLU A 1 93 ? 17.928 7.422 -21.894 1.00 48.97 93 GLU A CA 1
ATOM 786 C C . GLU A 1 93 ? 16.494 6.950 -21.588 1.00 48.97 93 GLU A C 1
ATOM 788 O O . GLU A 1 93 ? 15.530 7.683 -21.821 1.00 48.97 93 GLU A O 1
ATOM 793 N N . GLN A 1 94 ? 16.319 5.745 -21.034 1.00 51.38 94 GLN A N 1
ATOM 794 C CA . GLN A 1 94 ? 14.999 5.243 -20.634 1.00 51.38 94 GLN A CA 1
ATOM 795 C C . GLN A 1 94 ? 14.517 5.904 -19.328 1.00 51.38 94 GLN A C 1
ATOM 797 O O . GLN A 1 94 ? 13.315 6.095 -19.134 1.00 51.38 94 GLN A O 1
ATOM 802 N N . VAL A 1 95 ? 15.454 6.346 -18.480 1.00 50.19 95 VAL A N 1
ATOM 803 C CA . VAL A 1 95 ? 15.191 7.026 -17.199 1.00 50.19 95 VAL A CA 1
ATOM 804 C C . VAL A 1 95 ? 14.507 8.384 -17.399 1.00 50.19 95 VAL A C 1
ATOM 806 O O . VAL A 1 95 ? 13.609 8.738 -16.633 1.00 50.19 95 VAL A O 1
ATOM 809 N N . ASP A 1 96 ? 14.867 9.129 -18.444 1.00 51.44 96 ASP A N 1
ATOM 810 C CA . ASP A 1 96 ? 14.296 10.457 -18.716 1.00 51.44 96 ASP A CA 1
ATOM 811 C C . ASP A 1 96 ? 12.796 10.400 -19.054 1.00 51.44 96 ASP A C 1
ATOM 813 O O . ASP A 1 96 ? 12.038 11.328 -18.749 1.00 51.44 96 ASP A O 1
ATOM 817 N N . ARG A 1 97 ? 12.326 9.280 -19.620 1.00 51.84 97 ARG A N 1
ATOM 818 C CA . ARG A 1 97 ? 10.906 9.073 -19.941 1.00 51.84 97 ARG A CA 1
ATOM 819 C C . ARG A 1 97 ? 10.063 8.830 -18.682 1.00 51.84 97 ARG A C 1
ATOM 821 O O . ARG A 1 97 ? 8.940 9.327 -18.600 1.00 51.84 97 ARG A O 1
ATOM 828 N N . GLU A 1 98 ? 10.608 8.129 -17.688 1.00 52.47 98 GLU A N 1
ATOM 829 C CA . GLU A 1 98 ? 9.944 7.890 -16.396 1.00 52.47 98 GLU A CA 1
ATOM 830 C C . GLU A 1 98 ? 9.971 9.124 -15.482 1.00 52.47 98 GLU A C 1
ATOM 832 O O . GLU A 1 98 ? 8.994 9.399 -14.780 1.00 52.47 98 GLU A O 1
ATOM 837 N N . GLN A 1 99 ? 11.042 9.927 -15.540 1.00 52.16 99 GLN A N 1
ATOM 838 C CA . GLN A 1 99 ? 11.169 11.166 -14.761 1.00 52.16 99 GLN A CA 1
ATOM 839 C C . GLN A 1 99 ? 10.060 12.180 -15.066 1.00 52.16 99 GLN A C 1
ATOM 841 O O . GLN A 1 99 ? 9.566 12.848 -14.157 1.00 52.16 99 GLN A O 1
ATOM 846 N N . ASN A 1 100 ? 9.644 12.275 -16.329 1.00 50.81 100 ASN A N 1
ATOM 847 C CA . ASN A 1 100 ? 8.719 13.307 -16.796 1.00 50.81 100 ASN A CA 1
ATOM 848 C C . ASN A 1 100 ? 7.229 12.927 -16.633 1.00 50.81 100 ASN A C 1
ATOM 850 O O . ASN A 1 100 ? 6.351 13.748 -16.893 1.00 50.81 100 ASN A O 1
ATOM 854 N N . CYS A 1 101 ? 6.922 11.689 -16.225 1.00 49.97 101 CYS A N 1
ATOM 855 C CA . CYS A 1 101 ? 5.550 11.167 -16.166 1.00 49.97 101 CYS A CA 1
ATOM 856 C C . CYS A 1 101 ? 4.864 11.377 -14.798 1.00 49.97 101 CYS A C 1
ATOM 858 O O . CYS A 1 101 ? 3.644 11.259 -14.680 1.00 49.97 101 CYS A O 1
ATOM 860 N N . GLY A 1 102 ? 5.625 11.674 -13.740 1.00 59.00 102 GLY A N 1
ATOM 861 C CA . GLY A 1 102 ? 5.104 11.703 -12.372 1.00 59.00 102 GLY A CA 1
ATOM 862 C C . GLY A 1 102 ? 4.432 13.023 -11.985 1.00 59.00 102 GLY A C 1
ATOM 863 O O . GLY A 1 102 ? 5.024 14.092 -12.119 1.00 59.00 102 GLY A O 1
ATOM 864 N N . ILE A 1 103 ? 3.246 12.958 -11.368 1.00 59.16 103 ILE A N 1
ATOM 865 C CA . ILE A 1 103 ? 2.536 14.135 -10.819 1.00 59.16 103 ILE A CA 1
ATOM 866 C C . ILE A 1 103 ? 3.399 14.944 -9.836 1.00 59.16 103 ILE A C 1
ATOM 868 O O . ILE A 1 103 ? 3.300 16.163 -9.744 1.00 59.16 103 ILE A O 1
ATOM 872 N N . VAL A 1 104 ? 4.318 14.259 -9.154 1.00 58.22 104 VAL A N 1
ATOM 873 C CA . VAL A 1 104 ? 5.290 14.837 -8.225 1.00 58.22 104 VAL A CA 1
ATOM 874 C C . VAL A 1 104 ? 6.357 15.669 -8.951 1.00 58.22 104 VAL A C 1
ATOM 876 O O . VAL A 1 104 ? 6.765 16.712 -8.447 1.00 58.22 104 VAL A O 1
ATOM 879 N N . TYR A 1 105 ? 6.796 15.250 -10.141 1.00 61.16 105 TYR A N 1
ATOM 880 C CA . TYR A 1 105 ? 7.712 16.030 -10.977 1.00 61.16 105 TYR A CA 1
ATOM 881 C C . TYR A 1 105 ? 7.034 17.312 -11.480 1.00 61.16 105 TYR A C 1
ATOM 883 O O . TYR A 1 105 ? 7.599 18.397 -11.337 1.00 61.16 105 TYR A O 1
ATOM 891 N N . TYR A 1 106 ? 5.788 17.213 -11.963 1.00 62.28 106 TYR A N 1
ATOM 892 C CA . TYR A 1 106 ? 4.992 18.380 -12.362 1.00 62.28 106 TYR A CA 1
ATOM 893 C C . TYR A 1 106 ? 4.760 19.357 -11.205 1.00 62.28 106 TYR A C 1
ATOM 895 O O . TYR A 1 106 ? 4.867 20.566 -11.401 1.00 62.28 106 TYR A O 1
ATOM 903 N N . LEU A 1 107 ? 4.504 18.848 -9.995 1.00 60.84 107 LEU A N 1
ATOM 904 C CA . LEU A 1 107 ? 4.334 19.667 -8.794 1.00 60.84 107 LEU A CA 1
ATOM 905 C C . LEU A 1 107 ? 5.622 20.425 -8.422 1.00 60.84 107 LEU A C 1
ATOM 907 O O . LEU A 1 107 ? 5.581 21.617 -8.136 1.00 60.84 107 LEU A O 1
ATOM 911 N N . PHE A 1 108 ? 6.788 19.772 -8.458 1.00 61.78 108 PHE A N 1
ATOM 912 C CA . PHE A 1 108 ? 8.054 20.452 -8.149 1.00 61.78 108 PHE A CA 1
ATOM 913 C C . PHE A 1 108 ? 8.497 21.425 -9.246 1.00 61.78 108 PHE A C 1
ATOM 915 O O . PHE A 1 108 ? 9.063 22.479 -8.941 1.00 61.78 108 PHE A O 1
ATOM 922 N N . SER A 1 109 ? 8.221 21.093 -10.508 1.00 57.94 109 SER A N 1
ATOM 923 C CA . SER A 1 109 ? 8.506 21.948 -11.660 1.00 57.94 109 SER A CA 1
ATOM 924 C C . SER A 1 109 ? 7.634 23.212 -11.658 1.00 57.94 109 SER A C 1
ATOM 926 O O . SER A 1 109 ? 8.140 24.317 -11.864 1.00 57.94 109 SER A O 1
ATOM 928 N N . SER A 1 110 ? 6.345 23.093 -11.311 1.00 60.28 110 SER A N 1
ATOM 929 C CA . SER A 1 110 ? 5.421 24.234 -11.220 1.00 60.28 110 SER A CA 1
ATOM 930 C C . SER A 1 110 ? 5.753 25.189 -10.069 1.00 60.28 110 SER A C 1
ATOM 932 O O . SER A 1 110 ? 5.610 26.401 -10.217 1.00 60.28 110 SER A O 1
ATOM 934 N N . MET A 1 111 ? 6.294 24.674 -8.959 1.00 60.94 111 MET A N 1
ATOM 935 C CA . MET A 1 111 ? 6.768 25.484 -7.828 1.00 60.94 111 MET A CA 1
ATOM 936 C C . MET A 1 111 ? 8.124 26.179 -8.085 1.00 60.94 111 MET A C 1
ATOM 938 O O . MET A 1 111 ? 8.644 26.842 -7.189 1.00 60.94 111 MET A O 1
ATOM 942 N N . ARG A 1 112 ? 8.705 26.059 -9.294 1.00 59.16 112 ARG A N 1
ATOM 943 C CA . ARG A 1 112 ? 10.009 26.633 -9.699 1.00 59.16 112 ARG A CA 1
ATOM 944 C C . ARG A 1 112 ? 11.180 26.271 -8.775 1.00 59.16 112 ARG A C 1
ATOM 946 O O . ARG A 1 112 ? 12.133 27.039 -8.640 1.00 59.16 112 ARG A O 1
ATOM 953 N N . ILE A 1 113 ? 11.159 25.091 -8.156 1.00 63.75 113 ILE A N 1
ATOM 954 C CA . ILE A 1 113 ? 12.254 24.653 -7.279 1.00 63.75 113 ILE A CA 1
ATOM 955 C C . ILE A 1 113 ? 13.271 23.838 -8.092 1.00 63.75 113 ILE A C 1
ATOM 957 O O . ILE A 1 113 ? 13.395 22.623 -7.938 1.00 63.75 113 ILE A O 1
ATOM 961 N N . SER A 1 114 ? 14.021 24.509 -8.973 1.00 61.09 114 SER A N 1
ATOM 962 C CA . SER A 1 114 ? 14.968 23.881 -9.917 1.00 61.09 114 SER A CA 1
ATOM 963 C C . SER A 1 114 ? 16.034 23.001 -9.244 1.00 61.09 114 SER A C 1
ATOM 965 O O . SER A 1 114 ? 16.499 22.016 -9.824 1.00 61.09 114 SER A O 1
ATOM 967 N N . LEU A 1 115 ? 16.386 23.305 -7.989 1.00 64.44 115 LEU A N 1
ATOM 968 C CA . LEU A 1 115 ? 17.304 22.495 -7.187 1.00 64.44 115 LEU A CA 1
ATOM 969 C C . LEU A 1 115 ? 16.698 21.131 -6.812 1.00 64.44 115 LEU A C 1
ATOM 971 O O . LEU A 1 115 ? 17.374 20.110 -6.924 1.00 64.44 115 LEU A O 1
ATOM 975 N N . LEU A 1 116 ? 15.418 21.091 -6.420 1.00 65.31 116 LEU A N 1
ATOM 976 C CA . LEU A 1 116 ? 14.724 19.843 -6.079 1.00 65.31 116 LEU A CA 1
ATOM 977 C C . LEU A 1 116 ? 14.542 18.957 -7.310 1.00 65.31 116 LEU A C 1
ATOM 979 O O . LEU A 1 116 ? 14.691 17.743 -7.200 1.00 65.31 116 LEU A O 1
ATOM 983 N N . VAL A 1 117 ? 14.282 19.552 -8.475 1.00 66.38 117 VAL A N 1
ATOM 984 C CA . VAL A 1 117 ? 14.172 18.827 -9.751 1.00 66.38 117 VAL A CA 1
ATOM 985 C C . VAL A 1 117 ? 15.513 18.192 -10.135 1.00 66.38 117 VAL A C 1
ATOM 987 O O . VAL A 1 117 ? 15.570 17.004 -10.448 1.00 66.38 117 VAL A O 1
ATOM 990 N N . THR A 1 118 ? 16.616 18.936 -10.018 1.00 68.50 118 THR A N 1
ATOM 991 C CA . THR A 1 118 ? 17.961 18.418 -10.333 1.00 68.50 118 THR A CA 1
ATOM 992 C C . THR A 1 118 ? 18.386 17.292 -9.385 1.00 68.50 118 THR A C 1
ATOM 994 O O . THR A 1 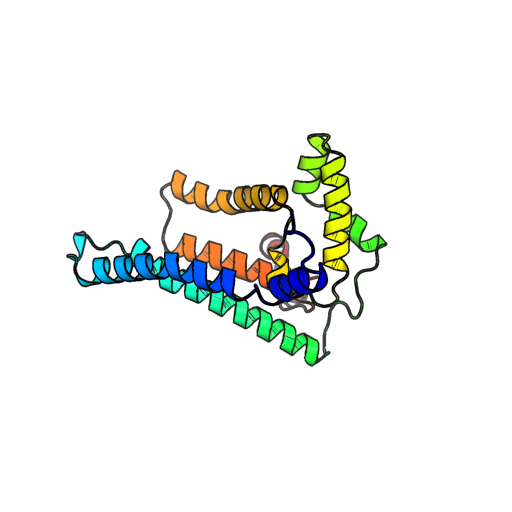118 ? 18.897 16.260 -9.824 1.00 68.50 118 THR A O 1
ATOM 997 N N . ILE A 1 119 ? 18.160 17.459 -8.077 1.00 66.81 119 ILE A N 1
ATOM 998 C CA . ILE A 1 119 ? 18.478 16.431 -7.073 1.00 66.81 119 ILE A CA 1
ATOM 999 C C . ILE A 1 119 ? 17.600 15.195 -7.276 1.00 66.81 119 ILE A C 1
ATOM 1001 O O . ILE A 1 119 ? 18.096 14.072 -7.209 1.00 66.81 119 ILE A O 1
ATOM 1005 N N . HIS A 1 120 ? 16.311 15.390 -7.566 1.00 67.94 120 HIS A N 1
ATOM 1006 C CA . HIS A 1 120 ? 15.390 14.309 -7.897 1.00 67.94 120 HIS A CA 1
ATOM 1007 C C . HIS A 1 120 ? 15.902 13.497 -9.083 1.00 67.94 120 HIS A C 1
ATOM 1009 O O . HIS A 1 120 ? 15.934 12.275 -8.979 1.00 67.94 120 HIS A O 1
ATOM 1015 N N . SER A 1 121 ? 16.293 14.154 -10.178 1.00 65.62 121 SER A N 1
ATOM 1016 C CA . SER A 1 121 ? 16.758 13.482 -11.395 1.00 65.62 121 SER A CA 1
ATOM 1017 C C . SER A 1 121 ? 17.991 12.615 -11.117 1.00 65.62 121 SER A C 1
ATOM 1019 O O . SER A 1 121 ? 17.995 11.424 -11.423 1.00 65.62 121 SER A O 1
ATOM 1021 N N . ARG A 1 122 ? 18.986 13.156 -10.399 1.00 65.94 122 ARG A N 1
ATOM 1022 C CA . ARG A 1 122 ? 20.197 12.408 -10.009 1.00 65.94 122 ARG A CA 1
ATOM 1023 C C . ARG A 1 122 ? 19.927 11.260 -9.036 1.00 65.94 122 ARG A C 1
ATOM 1025 O O . ARG A 1 122 ? 20.577 10.224 -9.106 1.00 65.94 122 ARG A O 1
ATOM 1032 N N . TYR A 1 123 ? 19.000 11.442 -8.101 1.00 63.28 123 TYR A N 1
ATOM 1033 C CA . TYR A 1 123 ? 18.659 10.400 -7.133 1.00 63.28 123 TYR A CA 1
ATOM 1034 C C . TYR A 1 123 ? 17.822 9.284 -7.771 1.00 63.28 123 TYR A C 1
ATOM 1036 O O . TYR A 1 123 ? 18.018 8.109 -7.477 1.00 63.28 123 TYR A O 1
ATOM 1044 N N . HIS A 1 124 ? 16.895 9.637 -8.662 1.00 67.00 124 HIS A N 1
ATOM 1045 C CA . HIS A 1 124 ? 16.045 8.674 -9.353 1.00 67.00 124 HIS A CA 1
ATOM 1046 C C . HIS A 1 124 ? 16.828 7.857 -10.387 1.00 67.00 124 HIS A C 1
ATOM 1048 O O . HIS A 1 124 ? 16.612 6.653 -10.480 1.00 67.00 124 HIS A O 1
ATOM 1054 N N . SER A 1 125 ? 17.798 8.462 -11.083 1.00 65.56 125 SER A N 1
ATOM 1055 C CA . SER A 1 125 ? 18.721 7.704 -11.937 1.00 65.56 125 SER A CA 1
ATOM 1056 C C . SER A 1 125 ? 19.593 6.737 -11.133 1.00 65.56 125 SER A C 1
ATOM 1058 O O . SER A 1 125 ? 19.817 5.612 -11.566 1.00 65.56 125 SER A O 1
ATOM 1060 N N . HIS A 1 126 ? 20.015 7.119 -9.924 1.00 62.94 126 HIS A N 1
ATOM 1061 C CA . HIS A 1 126 ? 20.740 6.218 -9.026 1.00 62.94 126 HIS A CA 1
ATOM 1062 C C . HIS A 1 126 ? 19.876 5.060 -8.493 1.00 62.94 126 HIS A C 1
ATOM 1064 O O . HIS A 1 126 ? 20.383 3.967 -8.280 1.00 62.94 126 HIS A O 1
ATOM 1070 N N . HIS A 1 127 ? 18.570 5.256 -8.296 1.00 61.94 127 HIS A N 1
ATOM 1071 C CA . HIS A 1 127 ? 17.657 4.160 -7.942 1.00 61.94 127 HIS A CA 1
ATOM 1072 C C . HIS A 1 127 ? 17.569 3.100 -9.057 1.00 61.94 127 HIS A C 1
ATOM 1074 O O . HIS A 1 127 ? 17.517 1.906 -8.773 1.00 61.94 127 HIS A O 1
ATOM 1080 N N . HIS A 1 128 ? 17.602 3.531 -10.318 1.00 58.28 128 HIS A N 1
ATOM 1081 C CA . HIS A 1 128 ? 17.511 2.658 -11.494 1.00 58.28 128 HIS A CA 1
ATOM 1082 C C . HIS A 1 128 ? 18.834 2.007 -11.911 1.00 58.28 128 HIS A C 1
ATOM 1084 O O . HIS A 1 128 ? 18.837 1.107 -12.749 1.00 58.28 128 HIS A O 1
ATOM 1090 N N . SER A 1 129 ? 19.961 2.397 -11.305 1.00 59.78 129 SER A N 1
ATOM 1091 C CA . SER A 1 129 ? 21.248 1.739 -11.558 1.00 59.78 129 SER A CA 1
ATOM 1092 C C . SER A 1 129 ? 21.381 0.374 -10.865 1.00 59.78 129 SER A C 1
ATOM 1094 O O . SER A 1 129 ? 22.334 -0.357 -11.138 1.00 59.78 129 SER A O 1
ATOM 1096 N N . SER A 1 130 ? 20.435 -0.001 -9.994 1.00 55.31 130 SER A N 1
ATOM 1097 C CA . SER A 1 130 ? 20.374 -1.338 -9.398 1.00 55.31 130 SER A CA 1
ATOM 1098 C C . SER A 1 130 ? 19.597 -2.306 -10.293 1.00 55.31 130 SER A C 1
ATOM 1100 O O . SER A 1 130 ? 18.403 -2.137 -10.514 1.00 55.31 130 SER A O 1
ATOM 1102 N N . ILE A 1 131 ? 20.262 -3.376 -10.740 1.00 52.38 131 ILE A N 1
ATOM 1103 C CA . ILE A 1 131 ? 19.663 -4.490 -11.509 1.00 52.38 131 ILE A CA 1
ATOM 1104 C C . ILE A 1 131 ? 18.645 -5.279 -10.661 1.00 52.38 131 ILE A C 1
ATOM 1106 O O . ILE A 1 131 ? 17.782 -5.982 -11.184 1.00 52.38 131 ILE A O 1
ATOM 1110 N N . VAL A 1 132 ? 18.722 -5.154 -9.333 1.00 45.50 132 VAL A N 1
ATOM 1111 C CA . VAL A 1 132 ? 17.767 -5.753 -8.400 1.00 45.50 132 VAL A CA 1
ATOM 1112 C C . VAL A 1 132 ? 17.017 -4.623 -7.711 1.00 45.50 132 VAL A C 1
ATOM 1114 O O . VAL A 1 132 ? 17.538 -3.989 -6.792 1.00 45.50 132 VAL A O 1
ATOM 1117 N N . THR A 1 133 ? 15.787 -4.366 -8.144 1.00 49.81 133 THR A N 1
ATOM 1118 C CA . THR A 1 133 ? 14.830 -3.594 -7.355 1.00 49.81 133 THR A CA 1
ATOM 1119 C C . THR A 1 133 ? 14.513 -4.410 -6.105 1.00 49.81 133 THR A C 1
ATOM 1121 O O . THR A 1 133 ? 13.826 -5.432 -6.149 1.00 49.81 133 THR A O 1
ATOM 1124 N N . GLU A 1 134 ? 15.092 -4.029 -4.968 1.00 44.25 134 GLU A N 1
ATOM 1125 C CA . GLU A 1 134 ? 14.713 -4.640 -3.701 1.00 44.25 134 GLU A CA 1
ATOM 1126 C C . GLU A 1 134 ? 13.359 -4.047 -3.284 1.00 44.25 134 GLU A C 1
ATOM 1128 O O . GLU A 1 134 ? 13.211 -2.827 -3.277 1.00 44.25 134 GLU A O 1
ATOM 1133 N N . PRO A 1 135 ? 12.370 -4.851 -2.858 1.00 39.94 135 PRO A N 1
ATOM 1134 C CA . PRO A 1 135 ? 11.095 -4.327 -2.356 1.00 39.94 135 PRO A CA 1
ATOM 1135 C C . PRO A 1 135 ? 11.253 -3.270 -1.245 1.00 39.94 135 PRO A C 1
ATOM 1137 O O . PRO A 1 135 ? 10.389 -2.420 -1.066 1.00 39.94 135 PRO A O 1
ATOM 1140 N N . MET A 1 136 ? 12.394 -3.260 -0.544 1.00 44.91 136 MET A N 1
ATOM 1141 C CA . MET A 1 136 ? 12.745 -2.263 0.472 1.00 44.91 136 MET A CA 1
ATOM 1142 C C . MET A 1 136 ? 13.200 -0.900 -0.094 1.00 44.91 136 MET A C 1
ATOM 1144 O O . MET A 1 136 ? 13.104 0.092 0.626 1.00 44.91 136 MET A O 1
ATOM 1148 N N . THR A 1 137 ? 13.678 -0.807 -1.345 1.00 45.59 137 THR A N 1
ATOM 1149 C CA . THR A 1 137 ? 14.081 0.473 -1.976 1.00 45.59 137 THR A CA 1
ATOM 1150 C C . THR A 1 137 ? 12.910 1.222 -2.608 1.00 45.59 137 THR A C 1
ATOM 1152 O O . THR A 1 137 ? 13.022 2.418 -2.871 1.00 45.59 137 THR A O 1
ATOM 1155 N N . SER A 1 138 ? 11.759 0.560 -2.766 1.00 46.69 138 SER A N 1
ATOM 1156 C CA . SER A 1 138 ? 10.506 1.179 -3.224 1.00 46.69 138 SER A CA 1
ATOM 1157 C C . SER A 1 138 ? 10.041 2.338 -2.333 1.00 46.69 138 SER A C 1
ATOM 1159 O O . SER A 1 138 ? 9.397 3.268 -2.801 1.00 46.69 138 SER A O 1
ATOM 1161 N N . VAL A 1 139 ? 10.413 2.314 -1.047 1.00 49.62 139 VAL A N 1
ATOM 1162 C CA . VAL A 1 139 ? 9.998 3.306 -0.043 1.00 49.62 139 VAL A CA 1
ATOM 1163 C C . VAL A 1 139 ? 11.072 4.378 0.182 1.00 49.62 139 VAL A C 1
ATOM 1165 O O . VAL A 1 139 ? 10.818 5.389 0.825 1.00 49.62 139 VAL A O 1
ATOM 1168 N N . THR A 1 140 ? 12.285 4.234 -0.359 1.00 53.28 140 THR A N 1
ATOM 1169 C CA . THR A 1 140 ? 13.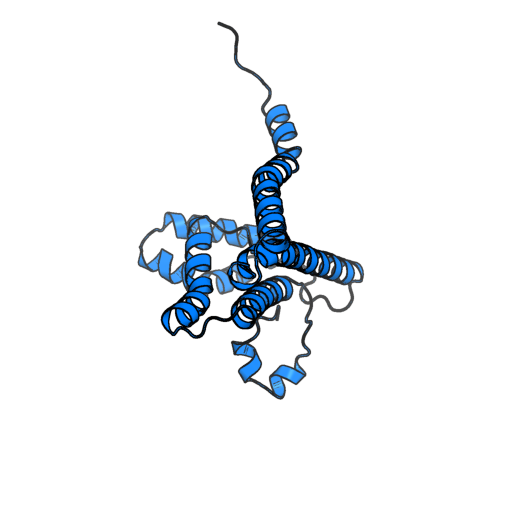344 5.239 -0.174 1.00 53.28 140 THR A CA 1
ATOM 1170 C C . THR A 1 140 ? 13.205 6.368 -1.190 1.00 53.28 140 THR A C 1
ATOM 1172 O O . THR A 1 140 ? 13.810 6.362 -2.260 1.00 53.28 140 THR A O 1
ATOM 1175 N N . HIS A 1 141 ? 12.382 7.362 -0.860 1.00 58.44 141 HIS A N 1
ATOM 1176 C CA . HIS A 1 141 ? 12.245 8.590 -1.638 1.00 58.44 141 HIS A CA 1
ATOM 1177 C C . HIS A 1 141 ? 12.844 9.820 -0.933 1.00 58.44 141 HIS A C 1
ATOM 1179 O O . HIS A 1 141 ? 13.046 9.839 0.278 1.00 58.44 141 HIS A O 1
ATOM 1185 N N . LEU A 1 142 ? 13.082 10.905 -1.678 1.00 66.38 142 LEU A N 1
ATOM 1186 C CA . LEU A 1 142 ? 13.408 12.209 -1.082 1.00 66.38 142 LEU A CA 1
ATOM 1187 C C . LEU A 1 142 ? 12.313 12.623 -0.070 1.00 66.38 142 LEU A C 1
ATOM 1189 O O . LEU A 1 142 ? 11.148 12.276 -0.260 1.00 66.38 142 LEU A O 1
ATOM 1193 N N . PHE A 1 143 ? 12.641 13.382 0.980 1.00 65.12 143 PHE A N 1
ATOM 1194 C CA . PHE A 1 143 ? 11.674 13.774 2.027 1.00 65.12 143 PHE A CA 1
ATOM 1195 C C . PHE A 1 143 ? 10.378 14.386 1.460 1.00 65.12 143 PHE A C 1
ATOM 1197 O O . PHE A 1 143 ? 9.272 14.004 1.834 1.00 65.12 143 PHE A O 1
ATOM 1204 N N . ALA A 1 144 ? 10.502 15.262 0.463 1.00 65.00 144 ALA A N 1
ATOM 1205 C CA . ALA A 1 144 ? 9.348 15.880 -0.183 1.00 65.00 144 ALA A CA 1
ATOM 1206 C C . ALA A 1 144 ? 8.509 14.883 -1.016 1.00 65.00 144 ALA A C 1
ATOM 1208 O O . ALA A 1 144 ? 7.291 15.020 -1.102 1.00 65.00 144 ALA A O 1
ATOM 1209 N N . LYS A 1 145 ? 9.132 13.841 -1.585 1.00 62.94 145 LYS A N 1
ATOM 1210 C CA . LYS A 1 145 ? 8.405 12.742 -2.242 1.00 62.94 145 LYS A CA 1
ATOM 1211 C C . LYS A 1 145 ? 7.633 11.909 -1.218 1.00 62.94 145 LYS A C 1
ATOM 1213 O O . LYS A 1 145 ? 6.498 11.555 -1.496 1.00 62.94 145 LYS A O 1
ATOM 1218 N N . HIS A 1 146 ? 8.208 11.635 -0.043 1.00 68.50 146 HIS A N 1
ATOM 1219 C CA . HIS A 1 146 ? 7.490 10.942 1.033 1.00 68.50 146 HIS A CA 1
ATOM 1220 C C . HIS A 1 146 ? 6.222 11.693 1.435 1.00 68.50 146 HIS A C 1
ATOM 1222 O O . HIS A 1 146 ? 5.169 11.076 1.527 1.00 68.50 146 HIS A O 1
ATOM 1228 N N . ILE A 1 147 ? 6.305 13.016 1.612 1.00 73.88 147 ILE A N 1
ATOM 1229 C CA . ILE A 1 147 ? 5.134 13.845 1.931 1.00 73.88 147 ILE A CA 1
ATOM 1230 C C . ILE A 1 147 ? 4.085 13.753 0.816 1.00 73.88 147 ILE A C 1
ATOM 1232 O O . ILE A 1 147 ? 2.915 13.510 1.099 1.00 73.88 147 ILE A O 1
ATOM 1236 N N . ALA A 1 148 ? 4.490 13.894 -0.449 1.00 74.44 148 ALA A N 1
ATOM 1237 C CA . ALA A 1 148 ? 3.568 13.823 -1.581 1.00 74.44 148 ALA A CA 1
ATOM 1238 C C . ALA A 1 148 ? 2.884 12.450 -1.707 1.00 74.44 148 ALA A C 1
ATOM 1240 O O . ALA A 1 148 ? 1.663 12.386 -1.837 1.00 74.44 148 ALA A O 1
ATOM 1241 N N . TYR A 1 149 ? 3.646 11.356 -1.615 1.00 71.56 149 TYR A N 1
ATOM 1242 C CA . TYR A 1 149 ? 3.097 9.999 -1.638 1.00 71.56 149 TYR A CA 1
ATOM 1243 C C . TYR A 1 149 ? 2.190 9.733 -0.441 1.00 71.56 149 TYR A C 1
ATOM 1245 O O . TYR A 1 149 ? 1.103 9.191 -0.613 1.00 71.56 149 TYR A O 1
ATOM 1253 N N . PHE A 1 150 ? 2.597 10.156 0.757 1.00 79.31 150 PHE A N 1
ATOM 1254 C CA . PHE A 1 150 ? 1.784 10.005 1.956 1.00 79.31 150 PHE A CA 1
ATOM 1255 C C . PHE A 1 150 ? 0.448 10.737 1.815 1.00 79.31 150 PHE A C 1
ATOM 1257 O O . PHE A 1 150 ? -0.593 10.140 2.071 1.00 79.31 150 PHE A O 1
ATOM 1264 N N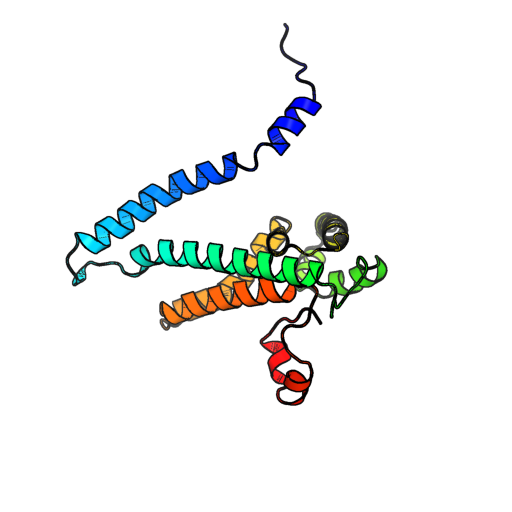 . MET A 1 151 ? 0.448 11.987 1.336 1.00 80.62 151 MET A N 1
ATOM 1265 C CA . MET A 1 151 ? -0.791 12.726 1.076 1.00 80.62 151 MET A CA 1
ATOM 1266 C C . MET A 1 151 ? -1.665 12.007 0.047 1.00 80.62 151 MET A C 1
ATOM 1268 O O . MET A 1 151 ? -2.842 11.786 0.315 1.00 80.62 151 MET A O 1
ATOM 1272 N N . LEU A 1 152 ? -1.093 11.582 -1.084 1.00 81.19 152 LEU A N 1
ATOM 1273 C CA . LEU A 1 152 ? -1.832 10.917 -2.158 1.00 81.19 152 LEU A CA 1
ATOM 1274 C C . LEU A 1 152 ? -2.488 9.611 -1.686 1.00 81.19 152 LEU A C 1
ATOM 1276 O O . LEU A 1 152 ? -3.685 9.414 -1.880 1.00 81.19 152 LEU A O 1
ATOM 1280 N N . PHE A 1 153 ? -1.726 8.739 -1.021 1.00 83.44 153 PHE A N 1
ATOM 1281 C CA . PHE A 1 153 ? -2.230 7.454 -0.534 1.00 83.44 153 PHE A CA 1
ATOM 1282 C C . PHE A 1 153 ? -3.133 7.581 0.698 1.00 83.44 153 PHE A C 1
ATOM 1284 O O . PHE A 1 153 ? -3.858 6.637 1.009 1.00 83.44 153 PHE A O 1
ATOM 1291 N N . THR A 1 154 ? -3.139 8.729 1.380 1.00 86.75 154 THR A N 1
ATOM 1292 C CA . THR A 1 154 ? -4.071 8.993 2.486 1.00 86.75 154 THR A CA 1
ATOM 1293 C C . THR A 1 154 ? -5.448 9.433 1.984 1.00 86.75 154 THR A C 1
ATOM 1295 O O . THR A 1 154 ? -6.419 9.245 2.709 1.00 86.75 154 THR A O 1
ATOM 1298 N N . ILE A 1 155 ? -5.583 9.943 0.749 1.00 88.94 155 ILE A N 1
ATOM 1299 C CA . ILE A 1 155 ? -6.872 10.426 0.214 1.00 88.94 155 ILE A CA 1
ATOM 1300 C C . ILE A 1 155 ? -7.984 9.368 0.334 1.00 88.94 155 ILE A C 1
ATOM 1302 O O . ILE A 1 155 ? -9.007 9.692 0.934 1.00 88.94 155 ILE A O 1
ATOM 1306 N N . PRO A 1 156 ? -7.818 8.109 -0.129 1.00 88.75 156 PRO A N 1
ATOM 1307 C CA . PRO A 1 156 ? -8.888 7.113 -0.024 1.00 88.75 156 PRO A CA 1
ATOM 1308 C C . PRO A 1 156 ? -9.274 6.786 1.423 1.00 88.75 156 PRO A C 1
ATOM 1310 O O . PRO A 1 156 ? -10.453 6.600 1.720 1.00 88.75 156 PRO A O 1
ATOM 1313 N N . LEU A 1 157 ? -8.296 6.766 2.337 1.00 89.12 157 LEU A N 1
ATOM 1314 C CA . LEU A 1 157 ? -8.544 6.566 3.768 1.00 89.12 157 LEU A CA 1
ATOM 1315 C C . LEU A 1 157 ? -9.282 7.761 4.382 1.00 89.12 157 LEU A C 1
ATOM 1317 O O . LEU A 1 157 ? -10.208 7.576 5.166 1.00 89.12 157 LEU A O 1
ATOM 1321 N N . ALA A 1 158 ? -8.922 8.983 3.997 1.00 89.31 158 ALA A N 1
ATOM 1322 C CA . ALA A 1 158 ? -9.616 10.185 4.433 1.00 89.31 158 ALA A CA 1
ATOM 1323 C C . ALA A 1 158 ? -11.066 10.197 3.928 1.00 89.31 158 ALA A C 1
ATOM 1325 O O . ALA A 1 158 ? -11.972 10.492 4.701 1.00 89.31 158 ALA A O 1
ATOM 1326 N N . THR A 1 159 ? -11.309 9.814 2.669 1.00 90.62 159 THR A N 1
ATOM 1327 C CA . THR A 1 159 ? -12.659 9.746 2.095 1.00 90.62 159 THR A CA 1
ATOM 1328 C C . THR A 1 159 ? -13.570 8.845 2.916 1.00 90.62 159 THR A C 1
ATOM 1330 O O . THR A 1 159 ? -14.627 9.305 3.325 1.00 90.62 159 THR A O 1
ATOM 1333 N N . ILE A 1 160 ? -13.155 7.609 3.219 1.00 91.25 160 ILE A N 1
ATOM 1334 C CA . ILE A 1 160 ? -14.001 6.671 3.978 1.00 91.25 160 ILE A CA 1
ATOM 1335 C C . ILE A 1 160 ? -14.253 7.130 5.420 1.00 91.25 160 ILE A C 1
ATOM 1337 O O . ILE A 1 160 ? -15.292 6.802 5.992 1.00 91.25 160 ILE A O 1
ATOM 1341 N N . ILE A 1 161 ? -13.325 7.896 6.006 1.00 89.00 161 ILE A N 1
ATOM 1342 C CA . ILE A 1 161 ? -13.509 8.521 7.321 1.00 89.00 161 ILE A CA 1
ATOM 1343 C C . ILE A 1 161 ? -14.548 9.644 7.218 1.00 89.00 161 ILE A C 1
ATOM 1345 O O . ILE A 1 161 ? -15.497 9.666 7.997 1.00 89.00 161 ILE A O 1
ATOM 1349 N N . PHE A 1 162 ? -14.419 10.542 6.235 1.00 92.00 162 PHE A N 1
ATOM 1350 C CA . PHE A 1 162 ? -15.340 11.669 6.052 1.00 92.00 162 PHE A CA 1
ATOM 1351 C C . PHE A 1 162 ? -16.749 11.244 5.628 1.00 92.00 162 PHE A C 1
ATOM 1353 O O . PHE A 1 162 ? -17.716 11.897 6.010 1.00 92.00 162 PHE A O 1
ATOM 1360 N N . THR A 1 163 ? -16.892 10.155 4.873 1.00 93.56 163 THR A N 1
ATOM 1361 C CA . THR A 1 163 ? -18.201 9.602 4.496 1.00 93.56 163 THR A CA 1
ATOM 1362 C C . THR A 1 163 ? -18.817 8.729 5.589 1.00 93.56 163 THR A C 1
ATOM 1364 O O . THR A 1 163 ? -19.946 8.275 5.427 1.00 93.56 163 THR A O 1
ATOM 1367 N N . GLY A 1 164 ? -18.097 8.466 6.687 1.00 89.31 164 GLY A N 1
ATOM 1368 C CA . GLY A 1 164 ? -18.562 7.598 7.771 1.00 89.31 164 GLY A CA 1
ATOM 1369 C C . GLY A 1 164 ? -18.693 6.123 7.374 1.00 89.31 164 GLY A C 1
ATOM 1370 O O . GLY A 1 164 ? -19.364 5.361 8.060 1.00 89.31 164 GLY A O 1
ATOM 1371 N N . THR A 1 165 ? -18.066 5.705 6.270 1.00 89.12 165 THR A N 1
ATOM 1372 C CA . THR A 1 165 ? -18.119 4.326 5.750 1.00 89.12 165 THR A CA 1
ATOM 1373 C C . THR A 1 165 ? -16.849 3.532 6.062 1.00 89.12 165 THR A C 1
ATOM 1375 O O . THR A 1 165 ? -16.620 2.468 5.485 1.00 89.12 165 THR A O 1
ATOM 1378 N N . ALA A 1 166 ? -15.981 4.056 6.929 1.00 89.38 166 ALA A N 1
ATOM 1379 C CA . ALA A 1 166 ? -14.755 3.389 7.330 1.00 89.38 166 ALA A CA 1
ATOM 1380 C C . ALA A 1 166 ? -15.066 2.086 8.076 1.00 89.38 166 ALA A C 1
ATOM 1382 O O . ALA A 1 166 ? -15.800 2.061 9.061 1.00 89.38 166 ALA A O 1
ATOM 1383 N N . SER A 1 167 ? -14.457 0.997 7.619 1.00 89.69 167 SER A N 1
ATOM 1384 C CA . SER A 1 167 ? -14.474 -0.294 8.297 1.00 89.69 167 SER A CA 1
ATOM 1385 C C . SER A 1 167 ? -13.054 -0.818 8.453 1.00 89.69 167 SER A C 1
ATOM 1387 O O . SER A 1 167 ? -12.152 -0.486 7.677 1.00 89.69 167 SER A O 1
ATOM 1389 N N . LEU A 1 168 ? -12.851 -1.696 9.431 1.00 87.06 168 LEU A N 1
ATOM 1390 C CA . LEU A 1 168 ? -11.565 -2.357 9.612 1.00 87.06 168 LEU A CA 1
ATOM 1391 C C . LEU A 1 168 ? -11.154 -3.141 8.353 1.00 87.06 168 LEU A C 1
ATOM 1393 O O . LEU A 1 168 ? -10.002 -3.073 7.931 1.00 87.06 168 LEU A O 1
ATOM 1397 N N . ALA A 1 169 ? -12.112 -3.823 7.718 1.00 89.25 169 ALA A N 1
ATOM 1398 C CA . ALA A 1 169 ? -11.886 -4.565 6.483 1.00 89.25 169 ALA A CA 1
ATOM 1399 C C . ALA A 1 169 ? -11.447 -3.650 5.329 1.00 89.25 169 ALA A C 1
ATOM 1401 O O . ALA A 1 169 ? -10.499 -3.983 4.619 1.00 89.25 169 ALA A O 1
ATOM 1402 N N . SER A 1 170 ? -12.076 -2.479 5.163 1.00 87.75 170 SER A N 1
ATOM 1403 C CA . SER A 1 170 ? -11.700 -1.533 4.104 1.00 87.75 170 SER A CA 1
ATOM 1404 C C . SER A 1 170 ? -10.309 -0.939 4.326 1.00 87.75 170 SER A C 1
ATOM 1406 O O . SER A 1 170 ? -9.544 -0.832 3.372 1.00 87.75 170 SER A O 1
ATOM 1408 N N . VAL A 1 171 ? -9.946 -0.598 5.570 1.00 89.62 171 VAL A N 1
ATOM 1409 C CA . VAL A 1 171 ? -8.606 -0.071 5.890 1.00 89.62 171 VAL A CA 1
ATOM 1410 C C . VAL A 1 171 ? -7.540 -1.150 5.691 1.00 89.62 171 VAL A C 1
ATOM 1412 O O . VAL A 1 171 ? -6.548 -0.918 4.999 1.00 89.62 171 VAL A O 1
ATOM 1415 N N . PHE A 1 172 ? -7.757 -2.345 6.247 1.00 90.75 172 PHE A N 1
ATOM 1416 C CA . PHE A 1 172 ? -6.829 -3.469 6.122 1.00 90.75 172 PHE A CA 1
ATOM 1417 C C . PHE A 1 172 ? -6.629 -3.879 4.659 1.00 90.75 172 PHE A C 1
ATOM 1419 O O . PHE A 1 172 ? -5.493 -4.055 4.210 1.00 90.75 172 PHE A O 1
ATOM 1426 N N . GLY A 1 173 ? -7.730 -4.007 3.913 1.00 91.50 173 GLY A N 1
ATOM 1427 C CA . GLY A 1 173 ? -7.720 -4.367 2.501 1.00 91.50 173 GLY A CA 1
ATOM 1428 C C . GLY A 1 173 ? -6.993 -3.329 1.656 1.00 91.50 173 GLY A C 1
ATOM 1429 O O . GLY A 1 173 ? -6.126 -3.697 0.870 1.00 91.50 173 GLY A O 1
ATOM 1430 N N . TYR A 1 174 ? -7.271 -2.039 1.868 1.00 91.25 174 TYR A N 1
ATOM 1431 C CA . TYR A 1 174 ? -6.602 -0.957 1.147 1.00 91.25 174 TYR A CA 1
ATOM 1432 C C . TYR A 1 174 ? -5.090 -0.940 1.394 1.00 91.25 17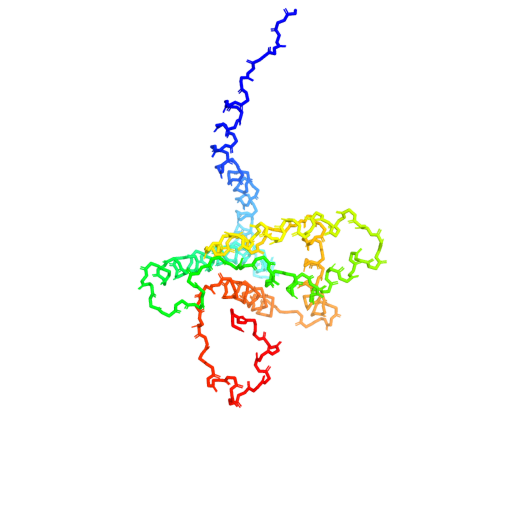4 TYR A C 1
ATOM 1434 O O . TYR A 1 174 ? -4.317 -0.912 0.439 1.00 91.25 174 TYR A O 1
ATOM 1442 N N . VAL A 1 175 ? -4.639 -1.003 2.651 1.00 90.44 175 VAL A N 1
ATOM 1443 C CA . VAL A 1 175 ? -3.195 -0.965 2.938 1.00 90.44 175 VAL A CA 1
ATOM 1444 C C . VAL A 1 175 ? -2.491 -2.216 2.416 1.00 90.44 175 VAL A C 1
ATOM 1446 O O . VAL A 1 175 ? -1.430 -2.101 1.808 1.00 90.44 175 VAL A O 1
ATOM 1449 N N . THR A 1 176 ? -3.093 -3.397 2.588 1.00 90.75 176 THR A N 1
ATOM 1450 C CA . THR A 1 176 ? -2.541 -4.645 2.035 1.00 90.75 176 THR A CA 1
ATOM 1451 C C . THR A 1 176 ? -2.458 -4.581 0.513 1.00 90.75 176 THR A C 1
ATOM 1453 O O . THR A 1 176 ? -1.464 -5.011 -0.062 1.00 90.75 176 THR A O 1
ATOM 1456 N N . TYR A 1 177 ? -3.471 -4.006 -0.140 1.00 90.25 177 TYR A N 1
ATOM 1457 C CA . TYR A 1 177 ? -3.468 -3.791 -1.580 1.00 90.25 177 TYR A CA 1
ATOM 1458 C C . TYR A 1 177 ? -2.320 -2.878 -2.010 1.00 90.25 177 TYR A C 1
ATOM 1460 O O . TYR A 1 177 ? -1.553 -3.253 -2.888 1.00 90.25 177 TYR A O 1
ATOM 1468 N N . ILE A 1 178 ? -2.145 -1.720 -1.369 1.00 87.25 178 ILE A N 1
ATOM 1469 C CA . ILE A 1 178 ? -1.040 -0.806 -1.684 1.00 87.25 178 ILE A CA 1
ATOM 1470 C C . ILE A 1 178 ? 0.321 -1.485 -1.489 1.00 87.25 178 ILE A C 1
ATOM 1472 O O . ILE A 1 178 ? 1.161 -1.410 -2.384 1.00 87.25 178 ILE A O 1
ATOM 1476 N N . ASP A 1 179 ? 0.531 -2.189 -0.372 1.00 87.38 179 ASP A N 1
ATOM 1477 C CA . ASP A 1 179 ? 1.777 -2.924 -0.121 1.00 87.38 179 ASP A CA 1
ATOM 1478 C C . ASP A 1 179 ? 2.015 -4.000 -1.196 1.00 87.38 179 ASP A C 1
ATOM 1480 O O . ASP A 1 179 ? 3.137 -4.169 -1.675 1.00 87.38 179 ASP A O 1
ATOM 1484 N N . LEU A 1 180 ? 0.967 -4.722 -1.603 1.00 88.81 180 LEU A N 1
ATOM 1485 C CA . LEU A 1 180 ? 1.027 -5.735 -2.658 1.00 88.81 180 LEU A CA 1
ATOM 1486 C C . LEU A 1 180 ? 1.393 -5.114 -4.001 1.00 88.81 180 LEU A C 1
ATOM 1488 O O . LEU A 1 180 ? 2.308 -5.599 -4.663 1.00 88.81 180 LEU A O 1
ATOM 1492 N N . MET A 1 181 ? 0.714 -4.036 -4.387 1.00 84.44 181 MET A N 1
ATOM 1493 C CA . MET A 1 181 ? 0.942 -3.370 -5.664 1.00 84.44 181 MET A CA 1
ATOM 1494 C C . MET A 1 181 ? 2.341 -2.766 -5.743 1.00 84.44 181 MET A C 1
ATOM 1496 O O . MET A 1 181 ? 3.013 -2.891 -6.765 1.00 84.44 181 MET A O 1
ATOM 1500 N N . ASN A 1 182 ? 2.806 -2.171 -4.645 1.00 83.00 182 ASN A N 1
ATOM 1501 C CA . ASN A 1 182 ? 4.148 -1.623 -4.544 1.00 83.00 182 ASN A CA 1
ATOM 1502 C C . ASN A 1 182 ? 5.212 -2.730 -4.656 1.00 83.00 182 ASN A C 1
ATOM 1504 O O . ASN A 1 182 ? 6.126 -2.640 -5.471 1.00 83.00 182 ASN A O 1
ATOM 1508 N N . ASN A 1 183 ? 5.063 -3.828 -3.910 1.00 84.19 183 ASN A N 1
ATOM 1509 C CA . ASN A 1 183 ? 6.009 -4.944 -3.980 1.00 84.19 183 ASN A CA 1
ATOM 1510 C C . ASN A 1 183 ? 6.013 -5.629 -5.354 1.00 84.19 183 ASN A C 1
ATOM 1512 O O . ASN A 1 183 ? 7.081 -5.977 -5.858 1.00 84.19 183 ASN A O 1
ATOM 1516 N N . MET A 1 184 ? 4.838 -5.812 -5.963 1.00 83.75 184 MET A N 1
ATOM 1517 C CA . MET A 1 184 ? 4.700 -6.445 -7.274 1.00 83.75 184 MET A CA 1
ATOM 1518 C C . MET A 1 184 ? 5.355 -5.612 -8.367 1.00 83.75 184 MET A C 1
ATOM 1520 O O . MET A 1 184 ? 6.112 -6.163 -9.156 1.00 83.75 184 MET A O 1
ATOM 1524 N N . GLY A 1 185 ? 5.103 -4.305 -8.399 1.00 75.75 185 GLY A N 1
ATOM 1525 C CA . GLY A 1 185 ? 5.665 -3.409 -9.406 1.00 75.75 185 GLY A CA 1
ATOM 1526 C C . GLY A 1 185 ? 7.185 -3.263 -9.346 1.00 75.75 185 GLY A C 1
ATOM 1527 O O . GLY A 1 185 ? 7.822 -2.978 -10.352 1.00 75.75 185 GLY A O 1
ATOM 1528 N N . HIS A 1 186 ? 7.780 -3.542 -8.186 1.00 72.75 186 HIS A N 1
ATOM 1529 C CA . HIS A 1 186 ? 9.229 -3.598 -7.997 1.00 72.75 186 HIS A CA 1
ATOM 1530 C C . HIS A 1 186 ? 9.821 -5.008 -8.171 1.00 72.75 186 HIS A C 1
ATOM 1532 O O . HIS A 1 186 ? 10.948 -5.264 -7.744 1.00 72.75 186 HIS A O 1
ATOM 1538 N N . CYS A 1 187 ? 9.098 -5.939 -8.795 1.00 77.00 187 CYS A N 1
ATOM 1539 C CA . CYS A 1 187 ? 9.635 -7.240 -9.191 1.00 77.00 187 CYS A CA 1
ATOM 1540 C C . CYS A 1 187 ? 10.060 -7.240 -10.665 1.00 77.00 187 CYS A C 1
ATOM 1542 O O . CYS A 1 187 ? 9.342 -6.749 -11.523 1.00 77.00 187 CYS A O 1
ATOM 1544 N N . ASN A 1 188 ? 11.188 -7.877 -10.985 1.00 75.69 188 ASN A N 1
ATOM 1545 C CA . ASN A 1 188 ? 11.711 -7.966 -12.357 1.00 75.69 188 ASN A CA 1
ATOM 1546 C C . ASN A 1 188 ? 11.082 -9.119 -13.179 1.00 75.69 188 ASN A C 1
ATOM 1548 O O . ASN A 1 188 ? 11.754 -9.792 -13.959 1.00 75.69 188 ASN A O 1
ATOM 1552 N N . PHE A 1 189 ? 9.804 -9.425 -12.952 1.00 76.62 189 PHE A N 1
ATOM 1553 C CA . PHE A 1 189 ? 9.074 -10.463 -13.683 1.00 76.62 189 PHE A CA 1
ATOM 1554 C C . PHE A 1 189 ? 7.567 -10.201 -13.651 1.00 76.62 189 PHE A C 1
ATOM 1556 O O . PHE A 1 189 ? 7.024 -9.694 -12.669 1.00 76.62 189 PHE A O 1
ATOM 1563 N N . GLU A 1 190 ? 6.874 -10.585 -14.723 1.00 78.12 190 GLU A N 1
ATOM 1564 C CA . GLU A 1 190 ? 5.418 -10.477 -14.804 1.00 78.12 190 GLU A CA 1
ATOM 1565 C C . GLU A 1 190 ? 4.748 -11.570 -13.962 1.00 78.12 190 GLU A C 1
ATOM 1567 O O . GLU A 1 190 ? 4.909 -12.769 -14.199 1.00 78.12 190 GLU A O 1
ATOM 1572 N N . PHE A 1 191 ? 3.956 -11.147 -12.978 1.00 78.00 191 PHE A N 1
ATOM 1573 C CA . PHE A 1 191 ? 3.065 -12.040 -12.234 1.00 78.00 191 PHE A CA 1
ATOM 1574 C C . PHE A 1 191 ? 1.775 -12.331 -12.986 1.00 78.00 191 PHE A C 1
ATOM 1576 O O . PHE A 1 191 ? 1.209 -13.417 -12.867 1.00 78.00 191 PHE A O 1
ATOM 1583 N N . ILE A 1 192 ? 1.293 -11.331 -13.718 1.00 81.62 192 ILE A N 1
ATOM 1584 C CA . ILE A 1 192 ? -0.031 -11.337 -14.314 1.00 81.62 192 ILE A CA 1
ATOM 1585 C C . ILE A 1 192 ? 0.136 -11.513 -15.815 1.00 81.62 192 ILE A C 1
ATOM 1587 O O . ILE A 1 192 ? 0.798 -10.697 -16.453 1.00 81.62 192 ILE A O 1
ATOM 1591 N N . PRO A 1 193 ? -0.437 -12.575 -16.396 1.00 81.50 193 PRO A N 1
ATOM 1592 C CA . PRO A 1 193 ? -0.206 -12.881 -17.792 1.00 81.50 193 PRO A CA 1
ATOM 1593 C C . PRO A 1 193 ? -0.909 -11.866 -18.701 1.00 81.50 193 PRO A C 1
ATOM 1595 O O . PRO A 1 193 ? -2.059 -11.489 -18.467 1.00 81.50 193 PRO A O 1
ATOM 1598 N N . LYS A 1 194 ? -0.243 -11.476 -19.795 1.00 81.19 194 LYS A N 1
ATOM 1599 C CA . LYS A 1 194 ? -0.715 -10.431 -20.728 1.00 81.19 194 LYS A CA 1
ATOM 1600 C C . LYS A 1 194 ? -2.122 -10.656 -21.278 1.00 81.19 194 LYS A C 1
ATOM 1602 O O . LYS A 1 194 ? -2.845 -9.687 -21.493 1.00 81.19 194 LYS A O 1
ATOM 1607 N N . TRP A 1 195 ? -2.534 -11.914 -21.459 1.00 84.06 195 TRP A N 1
ATOM 1608 C CA . TRP A 1 195 ? -3.875 -12.245 -21.952 1.00 84.06 195 TRP A CA 1
ATOM 1609 C C . TRP A 1 195 ? -4.985 -11.720 -21.035 1.00 84.06 195 TRP A C 1
ATOM 1611 O O . TRP A 1 195 ? -6.059 -11.375 -21.521 1.00 84.06 195 TRP A O 1
ATOM 1621 N N . LEU A 1 196 ? -4.727 -11.582 -19.730 1.00 83.81 196 LEU A N 1
ATOM 1622 C CA . LEU A 1 196 ? -5.713 -11.047 -18.795 1.00 83.81 196 LEU A CA 1
ATOM 1623 C C . LEU A 1 196 ? -6.040 -9.579 -19.107 1.00 83.81 196 LEU A C 1
ATOM 1625 O O . LEU A 1 196 ? -7.202 -9.186 -19.065 1.00 83.81 196 LEU A O 1
ATOM 1629 N N . PHE A 1 197 ? -5.040 -8.794 -19.517 1.00 84.12 197 PHE A N 1
ATOM 1630 C CA . PHE A 1 197 ? -5.230 -7.410 -19.959 1.00 84.12 197 PHE A CA 1
ATOM 1631 C C . PHE A 1 197 ? -5.914 -7.297 -21.323 1.00 84.12 197 PHE A C 1
ATOM 1633 O O . PHE A 1 197 ? -6.472 -6.246 -21.635 1.00 84.12 197 PHE A O 1
ATOM 1640 N N . SER A 1 198 ? -5.877 -8.355 -22.136 1.00 85.25 198 SER A N 1
ATOM 1641 C CA . SER A 1 198 ? -6.639 -8.424 -23.386 1.00 85.25 198 SER A CA 1
ATOM 1642 C C . SER A 1 198 ? -8.122 -8.703 -23.135 1.00 85.25 198 SER A C 1
ATOM 1644 O O . SER A 1 198 ? -8.957 -8.164 -23.854 1.00 85.25 198 SER A O 1
ATOM 1646 N N . ILE A 1 199 ? -8.458 -9.503 -22.115 1.00 90.81 199 ILE A N 1
ATOM 1647 C CA . ILE A 1 199 ? -9.854 -9.807 -21.752 1.00 90.81 199 ILE A CA 1
ATOM 1648 C C . ILE A 1 199 ? -10.479 -8.667 -20.937 1.00 90.81 199 ILE A C 1
ATOM 1650 O O . ILE A 1 199 ? -11.625 -8.299 -21.184 1.00 90.81 199 ILE A O 1
ATOM 1654 N N . PHE A 1 200 ? -9.728 -8.077 -20.003 1.00 88.31 200 PHE A N 1
ATOM 1655 C CA . PHE A 1 200 ? -10.186 -6.978 -19.147 1.00 88.31 200 PHE A CA 1
ATOM 1656 C C . PHE A 1 200 ? -9.220 -5.783 -19.203 1.00 88.31 200 PHE A C 1
ATOM 1658 O O . PHE A 1 200 ? -8.355 -5.631 -18.335 1.00 88.31 200 PHE A O 1
ATOM 1665 N N . PRO A 1 201 ? -9.365 -4.889 -20.198 1.00 83.12 201 PRO A N 1
ATOM 1666 C CA . PRO A 1 201 ? -8.466 -3.748 -20.385 1.00 83.12 201 PRO A CA 1
ATOM 1667 C C . PRO A 1 201 ? -8.437 -2.771 -19.203 1.00 83.12 201 PRO A C 1
ATOM 1669 O O . PRO A 1 201 ? -7.406 -2.156 -18.934 1.00 83.12 201 PRO A O 1
ATOM 1672 N N . GLN A 1 202 ? -9.550 -2.643 -18.473 1.00 85.19 202 GLN A N 1
ATOM 1673 C CA . GLN A 1 202 ? -9.694 -1.742 -17.324 1.00 85.19 202 GLN A CA 1
ATOM 1674 C C . GLN A 1 202 ? -8.757 -2.109 -16.170 1.00 85.19 202 GLN A C 1
ATOM 1676 O O . GLN A 1 202 ? -8.425 -1.258 -15.346 1.00 85.19 202 GLN A O 1
ATOM 1681 N N . LEU A 1 203 ? -8.288 -3.357 -16.129 1.00 82.00 203 LEU A N 1
ATOM 1682 C CA . LEU A 1 203 ? -7.400 -3.855 -15.090 1.00 82.00 203 LEU A CA 1
ATOM 1683 C C . LEU A 1 203 ? -6.068 -3.082 -15.035 1.00 82.00 203 LEU A C 1
ATOM 1685 O O . LEU A 1 203 ? -5.475 -2.968 -13.965 1.00 82.00 203 LEU A O 1
ATOM 1689 N N . LYS A 1 204 ? -5.653 -2.465 -16.152 1.00 79.00 204 LYS A N 1
ATOM 1690 C CA . LYS A 1 204 ? -4.467 -1.593 -16.240 1.00 79.00 204 LYS A CA 1
ATOM 1691 C C . LYS A 1 204 ? -4.549 -0.340 -15.364 1.00 79.00 204 LYS A C 1
ATOM 1693 O O . LYS A 1 204 ? -3.520 0.207 -14.995 1.00 79.00 204 LYS A O 1
ATOM 1698 N N . TYR A 1 205 ? -5.756 0.131 -15.051 1.00 79.44 205 TYR A N 1
ATOM 1699 C CA . TYR A 1 205 ? -5.951 1.312 -14.201 1.00 79.44 205 TYR A CA 1
ATOM 1700 C C . TYR A 1 205 ? -6.046 0.963 -12.718 1.00 79.44 205 TYR A C 1
ATOM 1702 O O . TYR A 1 205 ? -5.906 1.838 -11.870 1.00 79.44 205 TYR A O 1
ATOM 1710 N N . LEU A 1 206 ? -6.299 -0.308 -12.407 1.00 78.62 206 LEU A N 1
ATOM 1711 C CA . LEU A 1 206 ? -6.362 -0.791 -11.035 1.00 78.62 206 LEU A CA 1
ATOM 1712 C C . LEU A 1 206 ? -4.985 -1.272 -10.588 1.00 78.62 206 LEU A C 1
ATOM 1714 O O . LEU A 1 206 ? -4.534 -0.917 -9.502 1.00 78.62 206 LEU A O 1
ATOM 1718 N N . MET A 1 207 ? -4.299 -2.034 -11.438 1.00 78.00 207 MET A N 1
ATOM 1719 C CA . MET A 1 207 ? -3.063 -2.714 -11.088 1.00 78.00 207 MET A CA 1
ATOM 1720 C C . MET A 1 207 ? -1.844 -2.090 -11.763 1.00 78.00 207 MET A C 1
ATOM 1722 O O . MET A 1 207 ? -1.746 -2.028 -12.984 1.00 78.00 207 MET A O 1
ATOM 1726 N N . TYR A 1 208 ? -0.870 -1.732 -10.942 1.00 71.25 208 TYR A N 1
ATOM 1727 C CA . TYR A 1 208 ? 0.516 -1.531 -11.321 1.00 71.25 208 TYR A CA 1
ATOM 1728 C C . TYR A 1 208 ? 1.225 -2.867 -11.602 1.00 71.25 208 TYR A C 1
ATOM 1730 O O . TYR A 1 208 ? 1.372 -3.706 -10.712 1.00 71.25 208 TYR A O 1
ATOM 1738 N N . THR A 1 209 ? 1.671 -3.065 -12.841 1.00 73.12 209 THR A N 1
ATOM 1739 C CA . THR A 1 209 ? 2.526 -4.189 -13.239 1.00 73.12 209 THR A CA 1
ATOM 1740 C C . THR A 1 209 ? 3.935 -3.716 -13.581 1.00 73.12 209 THR A C 1
ATOM 1742 O O . THR A 1 209 ? 4.088 -2.585 -14.033 1.00 73.12 209 THR A O 1
ATOM 1745 N N . PRO A 1 210 ? 4.957 -4.578 -13.432 1.00 65.88 210 PRO A N 1
ATOM 1746 C CA . PRO A 1 210 ? 6.326 -4.269 -13.861 1.00 65.88 210 PRO A CA 1
ATOM 1747 C C . PRO A 1 210 ? 6.518 -4.025 -15.369 1.00 65.88 210 PRO A C 1
ATOM 1749 O O . PRO A 1 210 ? 7.590 -3.584 -15.773 1.00 65.88 210 PRO A O 1
ATOM 1752 N N . SER A 1 211 ? 5.523 -4.370 -16.195 1.00 60.22 211 SER A N 1
ATOM 1753 C CA . SER A 1 211 ? 5.521 -4.274 -17.664 1.00 60.22 211 SER A CA 1
ATOM 1754 C C . SER A 1 211 ? 4.697 -3.108 -18.188 1.00 60.22 211 SER A C 1
ATOM 1756 O O . SER A 1 211 ? 3.586 -2.936 -17.626 1.00 60.22 211 SER A O 1
#

Foldseek 3Di:
DDDDDDDVVVVVVVVVVCPVVVVVVVCVVVVVQQVVLVCQQVPDDPVRRDPVSNCVVVLVVVLVVLLVVLQVVLVVCVVVVPAFQDPAQDDLVVLVVVLVPDPLNVVCVVVVVVVCSVVQSVVSSVCRNDPQLRLVCLQDDDPSVNVVVVVVLCVVVVVCVVVVNDDPCVVSVSVSLVSVQSSQLRGRHFPDDPVVCVVPVCVVVVGRHVD

Radius of gyration: 21.77 Å; chains: 1; bounding box: 62×46×54 Å

Secondary structure (DSSP, 8-state):
-------HHHHHHHHHHTTTHHHHHHHHHHHHHHHHHHHHHHHS-GGG--HHHHHHHHHHHHHHHHHHHHHHHHHHHHHH-TT-S-SSPPPHHHHHHHHTS-HHHHHHHHTT-HHHHHHHHHHHHHHHT-SS--TTGGG---HHHHHHHHHHHHHHHHHHHHTT---HHHHHHHHHHHHHHHHHHTSSS-SS-HHHHHH-TTHHHH-----

Organism: NCBI:txid60419

Sequence (211 aa):
MFFLTLPIRLLLEVYRREKSVCFVEKYLILAPWAIQGIYSFIVKEESERDLTNFLILPFLLWRMLHNQIWISLSRYRNAKGGNLLVDKSLEFEQVDREQNCGIVYYLFSSMRISLLVTIHSRYHSHHHSSIVTEPMTSVTHLFAKHIAYFMLFTIPLATIIFTGTASLASVFGYVTYIDLMNNMGHCNFEFIPKWLFSIFPQLKYLMYTPS